Protein AF-0000000070930336 (afdb_homodimer)

Solvent-accessible surface area (backbone atoms only — not comparable to full-atom values): 14715 Å² total; per-residue (Å²): 132,82,75,76,76,71,74,73,71,74,70,70,77,71,77,44,69,66,58,56,48,59,71,46,42,62,58,48,52,62,67,66,49,61,61,62,36,54,52,33,42,53,50,49,52,49,51,52,52,48,53,53,49,50,55,50,47,50,53,51,41,51,49,48,22,70,76,33,64,89,37,37,64,60,38,52,52,53,50,49,53,49,36,54,46,47,46,51,40,48,39,37,72,36,69,82,50,75,78,67,78,49,66,67,57,60,64,56,50,60,60,55,62,60,60,63,64,62,64,69,66,62,69,68,76,115,132,82,75,78,75,70,74,73,73,75,69,70,77,72,78,42,69,64,58,55,49,59,72,47,42,62,59,48,52,61,66,65,48,61,61,61,39,53,52,34,42,52,51,50,52,49,51,52,52,48,54,54,48,51,53,51,48,50,52,53,41,50,50,47,21,70,76,34,64,89,38,36,63,59,39,51,51,54,51,50,52,49,36,54,47,49,45,53,40,48,39,36,72,36,71,83,49,74,77,68,77,50,66,68,56,59,65,57,52,60,60,57,63,61,62,63,66,63,64,68,68,63,65,68,75,112

Sequence (252 aa):
MESPHGTLQRGTLEVRKDDFWEAISSNYDYLMNDELIASCRLVRQELRQRETSLQLFAEEAQGLGALHPSMKEEVGRRVNLLSNKWDAVERAVDPDKDARAAPTQAFQGRQCLRGYNSSSAANNGLMESPHGTLQRGTLEVRKDDFWEAISSNYDYLMNDELIASCRLVRQELRQRETSLQLFAEEAQGLGALHPSMKEEVGRRVNLLSNKWDAVERAVDPDKDARAAPTQAFQGRQCLRGYNSSSAANNGL

pLDDT: mean 74.37, std 27.04, range [22.86, 98.06]

Secondary structure (DSSP, 8-state):
----------------HHHHHHHHHHHHHHHH-THHHHHHHHHHHHHHHHHHHHHHHHHHHHHHHHH-GGGHHHHHHHHHHHHHHHHHHHHHH-TTS-----THHHHHHHHHHHHHTTGGGGGGG-/----------------HHHHHHHHHHHHHHHH-THHHHHHHHHHHHHHHHHHHHHHHHHHHHHHHHH-GGGHHHHHHHHHHHHHHHHHHHHHH-TTS-----THHHHHHHHHHHHHTTSGGGGGG-

Organism: Ixodes scapularis (NCBI:txid6945)

Radius of gyration: 32.97 Å; Cα contacts (8 Å, |Δi|>4): 142; chains: 2; bounding box: 53×127×92 Å

Foldseek 3Di:
DPPPPPPPPPPPPPCPPVNVCVVCVVVVCVVVDCVVVVVVVVVVVVLVVLLVVLVVLLVVLVVVCVVPVVCVVVSVVVNVVVQVVVLVVVCVVPVPPPSPGRVPVVVVVVVVVVPPPPPPPPPPPD/DPPPPPPPPPPPPPCDPVNVCVVCVVVVCVVVDCVVVVVVVVVVVVLVVVLVVLVVLLVVLVVVCVVPVVCVVVSVVVNVVVQVVVLVVVCVVPVPPPSPGRVPVVVVVVVVVVPPPPPPVPPPPD

Structure (mmCIF, N/CA/C/O backbone):
data_AF-0000000070930336-model_v1
#
loop_
_entity.id
_entity.type
_entity.pdbx_description
1 polymer 'Uncharacterized protein'
#
loop_
_atom_site.group_PDB
_atom_site.id
_atom_site.type_symbol
_atom_site.label_atom_id
_atom_site.label_alt_id
_atom_site.label_comp_id
_atom_site.label_asym_id
_atom_site.label_entity_id
_atom_site.label_seq_id
_atom_site.pdbx_PDB_ins_code
_atom_site.Cartn_x
_atom_site.Cartn_y
_atom_site.Cartn_z
_atom_site.occupancy
_atom_site.B_iso_or_equiv
_atom_site.auth_seq_id
_atom_site.auth_comp_id
_atom_site.auth_asym_id
_atom_site.auth_atom_id
_atom_site.pdbx_PDB_model_num
ATOM 1 N N . MET A 1 1 ? -29.109 -57.844 -38.75 1 31.95 1 MET A N 1
ATOM 2 C CA . MET A 1 1 ? -28.312 -56.625 -38.875 1 31.95 1 MET A CA 1
ATOM 3 C C . MET A 1 1 ? -27.625 -56.25 -37.562 1 31.95 1 MET A C 1
ATOM 5 O O . MET A 1 1 ? -28.297 -56.031 -36.562 1 31.95 1 MET A O 1
ATOM 9 N N . GLU A 1 2 ? -26.438 -56.844 -37.312 1 39.53 2 GLU A N 1
ATOM 10 C CA . GLU A 1 2 ? -25.594 -56.781 -36.125 1 39.53 2 GLU A CA 1
ATOM 11 C C . GLU A 1 2 ? -25.234 -55.344 -35.781 1 39.53 2 GLU A C 1
ATOM 13 O O . GLU A 1 2 ? -24.891 -54.562 -36.656 1 39.53 2 GLU A O 1
ATOM 18 N N . SER A 1 3 ? -25.969 -54.688 -34.875 1 43.22 3 SER A N 1
ATOM 19 C CA . SER A 1 3 ? -25.766 -53.312 -34.469 1 43.22 3 SER A CA 1
ATOM 20 C C . SER A 1 3 ? -24.312 -53.094 -34.031 1 43.22 3 SER A C 1
ATOM 22 O O . SER A 1 3 ? -23.766 -53.812 -33.219 1 43.22 3 SER A O 1
ATOM 24 N N . PRO A 1 4 ? -23.391 -52.531 -34.969 1 43.62 4 PRO A N 1
ATOM 25 C CA . PRO A 1 4 ? -22 -52.344 -34.562 1 43.62 4 PRO A CA 1
ATOM 26 C C . PRO A 1 4 ? -21.844 -51.5 -33.312 1 43.62 4 PRO A C 1
ATOM 28 O O . PRO A 1 4 ? -22.578 -50.531 -33.094 1 43.62 4 PRO A O 1
ATOM 31 N N . HIS A 1 5 ? -21.828 -52.125 -32.156 1 42.31 5 HIS A N 1
ATOM 32 C CA . HIS A 1 5 ? -21.422 -51.469 -30.906 1 42.31 5 HIS A CA 1
ATOM 33 C C . HIS A 1 5 ? -20.156 -50.656 -31.109 1 42.31 5 HIS A C 1
ATOM 35 O O . HIS A 1 5 ? -19.078 -51.219 -31.375 1 42.31 5 HIS A O 1
ATOM 41 N N . GLY A 1 6 ? -20.188 -49.594 -31.938 1 39.84 6 GLY A N 1
ATOM 42 C CA . GLY A 1 6 ? -19.047 -48.656 -32 1 39.84 6 GLY A CA 1
ATOM 43 C C . GLY A 1 6 ? -18.422 -48.406 -30.641 1 39.84 6 GLY A C 1
ATOM 44 O O . GLY A 1 6 ? -19.125 -48.125 -29.672 1 39.84 6 GLY A O 1
ATOM 45 N N . THR A 1 7 ? -17.422 -49.156 -30.281 1 42.56 7 THR A N 1
ATOM 46 C CA . THR A 1 7 ? -16.547 -48.844 -29.156 1 42.56 7 THR A CA 1
ATOM 47 C C . THR A 1 7 ? -16.203 -47.375 -29.125 1 42.56 7 THR A C 1
ATOM 49 O O . THR A 1 7 ? -15.648 -46.812 -30.078 1 42.56 7 THR A O 1
ATOM 52 N N . LEU A 1 8 ? -17.125 -46.469 -28.766 1 43.22 8 LEU A N 1
ATOM 53 C CA . LEU A 1 8 ? -16.734 -45.125 -28.406 1 43.22 8 LEU A CA 1
ATOM 54 C C . LEU A 1 8 ? -15.344 -45.094 -27.781 1 43.22 8 LEU A C 1
ATOM 56 O O . LEU A 1 8 ? -15.102 -45.75 -26.766 1 43.22 8 LEU A O 1
ATOM 60 N N . GLN A 1 9 ? -14.266 -45.281 -28.562 1 44.78 9 GLN A N 1
ATOM 61 C CA . GLN A 1 9 ? -12.938 -44.938 -28.062 1 44.78 9 GLN A CA 1
ATOM 62 C C . GLN A 1 9 ? -12.984 -43.75 -27.141 1 44.78 9 GLN A C 1
ATOM 64 O O . GLN A 1 9 ? -13.398 -42.656 -27.547 1 44.78 9 GLN A O 1
ATOM 69 N N . ARG A 1 10 ? -13.461 -43.781 -25.969 1 43.34 10 ARG A N 1
ATOM 70 C CA . ARG A 1 10 ? -13.164 -42.781 -24.953 1 43.34 10 ARG A CA 1
ATOM 71 C C . ARG A 1 10 ? -11.781 -42.156 -25.156 1 43.34 10 ARG A C 1
ATOM 73 O O . ARG A 1 10 ? -10.766 -42.812 -24.922 1 43.34 10 ARG A O 1
ATOM 80 N N . GLY A 1 11 ? -11.375 -41.688 -26.328 1 43.09 11 GLY A N 1
ATOM 81 C CA . GLY A 1 11 ? -10.156 -40.906 -26.406 1 43.09 11 GLY A CA 1
ATOM 82 C C . GLY A 1 11 ? -9.852 -40.156 -25.125 1 43.09 11 GLY A C 1
ATOM 83 O O . GLY A 1 11 ? -10.648 -39.312 -24.688 1 43.09 11 GLY A O 1
ATOM 84 N N . THR A 1 12 ? -9.32 -40.688 -24.094 1 48.12 12 THR A N 1
ATOM 85 C CA . THR A 1 12 ? -8.719 -39.969 -22.969 1 48.12 12 THR A CA 1
ATOM 86 C C . THR A 1 12 ? -8.102 -38.656 -23.422 1 48.12 12 THR A C 1
ATOM 88 O O . THR A 1 12 ? -7.207 -38.656 -24.266 1 48.12 12 THR A O 1
ATOM 91 N N . LEU A 1 13 ? -8.789 -37.656 -23.828 1 51.12 13 LEU A N 1
ATOM 92 C CA . LEU A 1 13 ? -8.18 -36.344 -24.062 1 51.12 13 LEU A CA 1
ATOM 93 C C . LEU A 1 13 ? -6.879 -36.188 -23.266 1 51.12 13 LEU A C 1
ATOM 95 O O . LEU A 1 13 ? -6.902 -36.094 -22.047 1 51.12 13 LEU A O 1
ATOM 99 N N . GLU A 1 14 ? -5.859 -36.938 -23.547 1 58.19 14 GLU A N 1
ATOM 100 C CA . GLU A 1 14 ? -4.52 -36.875 -22.969 1 58.19 14 GLU A CA 1
ATOM 101 C C . GLU A 1 14 ? -4.109 -35.438 -22.719 1 58.19 14 GLU A C 1
ATOM 103 O O . GLU A 1 14 ? -4.051 -34.625 -23.656 1 58.19 14 GLU A O 1
ATOM 108 N N . VAL A 1 15 ? -4.602 -34.812 -21.734 1 64.69 15 VAL A N 1
ATOM 109 C CA . VAL A 1 15 ? -4.066 -33.5 -21.312 1 64.69 15 VAL A CA 1
ATOM 110 C C . VAL A 1 15 ? -2.541 -33.531 -21.391 1 64.69 15 VAL A C 1
ATOM 112 O O . VAL A 1 15 ? -1.895 -34.312 -20.688 1 64.69 15 VAL A O 1
ATOM 115 N N . ARG A 1 16 ? -2.045 -33.094 -22.578 1 80.44 16 ARG A N 1
ATOM 116 C CA . ARG A 1 16 ? -0.597 -33 -22.734 1 80.44 16 ARG A CA 1
ATOM 117 C C . ARG A 1 16 ? -0.005 -32.031 -21.734 1 80.44 16 ARG A C 1
ATOM 119 O O . ARG A 1 16 ? -0.652 -31.031 -21.359 1 80.44 16 ARG A O 1
ATOM 126 N N . LYS A 1 17 ? 1.03 -32.375 -21.25 1 81.19 17 LYS A N 1
ATOM 127 C CA . LYS A 1 17 ? 1.744 -31.531 -20.297 1 81.19 17 LYS A CA 1
ATOM 128 C C . LYS A 1 17 ? 1.857 -30.094 -20.812 1 81.19 17 LYS A C 1
ATOM 130 O O . LYS A 1 17 ? 1.674 -29.141 -20.047 1 81.19 17 LYS A O 1
ATOM 135 N N . ASP A 1 18 ? 2.08 -29.984 -22.156 1 87 18 ASP A N 1
ATOM 136 C CA . ASP A 1 18 ? 2.25 -28.656 -22.734 1 87 18 ASP A CA 1
ATOM 137 C C . ASP A 1 18 ? 0.95 -27.859 -22.656 1 87 18 ASP A C 1
ATOM 139 O O . ASP A 1 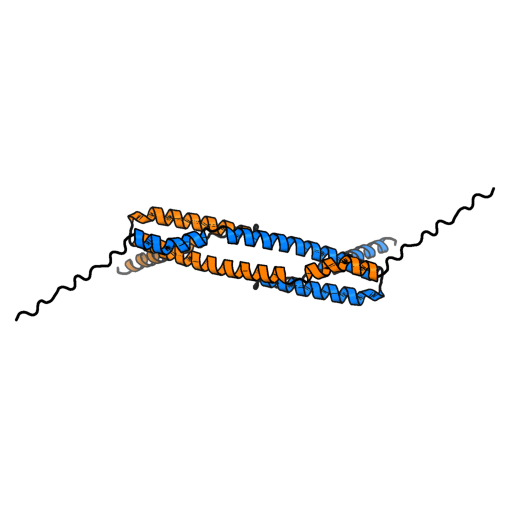18 ? 0.968 -26.656 -22.438 1 87 18 ASP A O 1
ATOM 143 N N . ASP A 1 19 ? -0.121 -28.625 -22.891 1 86.12 19 ASP A N 1
ATOM 144 C CA . ASP A 1 19 ? -1.419 -27.953 -22.828 1 86.12 19 ASP A CA 1
ATOM 145 C C . ASP A 1 19 ? -1.712 -27.453 -21.422 1 86.12 19 ASP A C 1
ATOM 147 O O . ASP A 1 19 ? -2.207 -26.328 -21.25 1 86.12 19 ASP A O 1
ATOM 151 N N . PHE A 1 20 ? -1.397 -28.25 -20.484 1 85.69 20 PHE A N 1
ATOM 152 C CA . PHE A 1 20 ? -1.625 -27.875 -19.109 1 85.69 20 PHE A CA 1
ATOM 153 C C . PHE A 1 20 ? -0.789 -26.656 -18.734 1 85.69 20 PHE A C 1
ATOM 155 O O . PHE A 1 20 ? -1.312 -25.672 -18.203 1 85.69 20 PHE A O 1
ATOM 162 N N . TRP A 1 21 ? 0.46 -26.656 -19.203 1 89.75 21 TRP A N 1
ATOM 163 C CA . TRP A 1 21 ? 1.354 -25.562 -18.859 1 89.75 21 TRP A CA 1
ATOM 164 C C . TRP A 1 21 ? 0.932 -24.281 -19.562 1 89.75 21 TRP A C 1
ATOM 166 O O . TRP A 1 21 ? 0.974 -23.188 -18.984 1 89.75 21 TRP A O 1
ATOM 176 N N . GLU A 1 22 ? 0.6 -24.453 -20.734 1 91.88 22 GLU A N 1
ATOM 177 C CA . GLU A 1 22 ? 0.116 -23.297 -21.5 1 91.88 22 GLU A CA 1
ATOM 178 C C . GLU A 1 22 ? -1.098 -22.656 -20.812 1 91.88 22 GLU A C 1
ATOM 180 O O . GLU A 1 22 ? -1.227 -21.438 -20.781 1 91.88 22 GLU A O 1
ATOM 185 N N . ALA A 1 23 ? -1.952 -23.438 -20.156 1 90.31 23 ALA A N 1
ATOM 186 C CA . ALA A 1 23 ? -3.191 -22.969 -19.547 1 90.31 23 ALA A CA 1
ATOM 187 C C . ALA A 1 23 ? -2.906 -22.125 -18.312 1 90.31 23 ALA A C 1
ATOM 189 O O . ALA A 1 23 ? -3.695 -21.25 -17.953 1 90.31 23 ALA A O 1
ATOM 190 N N . ILE A 1 24 ? -1.715 -22.297 -17.766 1 92.19 24 ILE A N 1
ATOM 191 C CA . ILE A 1 24 ? -1.491 -21.562 -16.516 1 92.19 24 ILE A CA 1
ATOM 192 C C . ILE A 1 24 ? -0.386 -20.531 -16.719 1 92.19 24 ILE A C 1
ATOM 194 O O . ILE A 1 24 ? -0.023 -19.812 -15.789 1 92.19 24 ILE A O 1
ATOM 198 N N . SER A 1 25 ? 0.041 -20.359 -17.969 1 93.31 25 SER A N 1
ATOM 199 C CA . SER A 1 25 ? 1.163 -19.469 -18.25 1 93.31 25 SER A CA 1
ATOM 200 C C . SER A 1 25 ? 0.771 -18.016 -18.062 1 93.31 25 SER A C 1
ATOM 202 O O . SER A 1 25 ? 1.573 -17.203 -17.594 1 93.31 25 SER A O 1
ATOM 204 N N . SER A 1 26 ? -0.39 -17.672 -18.406 1 94.81 26 SER A N 1
ATOM 205 C CA . SER A 1 26 ? -0.831 -16.281 -18.234 1 94.81 26 SER A CA 1
ATOM 206 C C . SER A 1 26 ? -0.883 -15.906 -16.766 1 94.81 26 SER A C 1
ATOM 208 O O . SER A 1 26 ? -0.504 -14.797 -16.391 1 94.81 26 SER A O 1
ATOM 210 N N . ASN A 1 27 ? -1.35 -16.875 -16 1 95.19 27 ASN A N 1
ATOM 211 C CA . ASN A 1 27 ? -1.364 -16.625 -14.562 1 95.19 27 ASN A CA 1
ATOM 212 C C . ASN A 1 27 ? 0.048 -16.469 -14.008 1 95.19 27 ASN A C 1
ATOM 214 O O . ASN A 1 27 ? 0.299 -15.594 -13.18 1 95.19 27 ASN A O 1
ATOM 218 N N . TYR A 1 28 ? 0.835 -17.266 -14.547 1 96.81 28 TYR A N 1
ATOM 219 C CA . TYR A 1 28 ? 2.23 -17.156 -14.141 1 96.81 28 TYR A CA 1
ATOM 220 C C . TYR A 1 28 ? 2.797 -15.781 -14.477 1 96.81 28 TYR A C 1
ATOM 222 O O . TYR A 1 28 ? 3.408 -15.125 -13.633 1 96.81 28 TYR A O 1
ATOM 230 N N . ASP A 1 29 ? 2.635 -15.352 -15.633 1 97.31 29 ASP A N 1
ATOM 231 C CA . ASP A 1 29 ? 3.137 -14.055 -16.078 1 97.31 29 ASP A CA 1
ATOM 232 C C . ASP A 1 29 ? 2.531 -12.922 -15.258 1 97.31 29 ASP A C 1
ATOM 234 O O . ASP A 1 29 ? 3.225 -11.961 -14.906 1 97.31 29 ASP A O 1
ATOM 238 N N . TYR A 1 30 ? 1.241 -13.047 -15.031 1 98.06 30 TYR A N 1
ATOM 239 C CA . TYR A 1 30 ? 0.539 -12.078 -14.188 1 98.06 30 TYR A CA 1
ATOM 240 C C . TYR A 1 30 ? 1.196 -11.977 -12.82 1 98.06 30 TYR A C 1
ATOM 242 O O . TYR A 1 30 ? 1.453 -10.875 -12.328 1 98.06 30 TYR A O 1
ATOM 250 N N . LEU A 1 31 ? 1.594 -13.07 -12.227 1 97.94 31 LEU A N 1
ATOM 251 C CA . LEU A 1 31 ? 2.148 -13.125 -10.875 1 97.94 31 LEU A CA 1
ATOM 252 C C . LEU A 1 31 ? 3.598 -12.648 -10.867 1 97.94 31 LEU A C 1
ATOM 254 O O . LEU A 1 31 ? 4.07 -12.102 -9.867 1 97.94 31 LEU A O 1
ATOM 258 N N . MET A 1 32 ? 4.223 -12.75 -11.984 1 97.5 32 MET A N 1
ATOM 259 C CA . MET A 1 32 ? 5.641 -12.414 -12.07 1 97.5 32 MET A CA 1
ATOM 260 C C . MET A 1 32 ? 5.828 -10.945 -12.438 1 97.5 32 MET A C 1
ATOM 262 O O . MET A 1 32 ? 6.945 -10.422 -12.375 1 97.5 32 MET A O 1
ATOM 266 N N . ASN A 1 33 ? 4.754 -10.266 -12.766 1 97.88 33 ASN A N 1
ATOM 267 C CA . ASN A 1 33 ? 4.809 -8.883 -13.219 1 97.88 33 ASN A CA 1
ATOM 268 C C . ASN A 1 33 ? 5.23 -7.941 -12.094 1 97.88 33 ASN A C 1
ATOM 270 O O . ASN A 1 33 ? 4.742 -8.055 -10.969 1 97.88 33 ASN A O 1
ATOM 274 N N . ASP A 1 34 ? 6.027 -6.922 -12.422 1 97.94 34 ASP A N 1
ATOM 275 C CA . ASP A 1 34 ? 6.648 -6.047 -11.438 1 97.94 34 ASP A CA 1
ATOM 276 C C . ASP A 1 34 ? 5.754 -4.848 -11.125 1 97.94 34 ASP A C 1
ATOM 278 O O . ASP A 1 34 ? 6.039 -4.078 -10.203 1 97.94 34 ASP A O 1
ATOM 282 N N . GLU A 1 35 ? 4.652 -4.773 -11.758 1 97.56 35 GLU A N 1
ATOM 283 C CA . GLU A 1 35 ? 3.852 -3.555 -11.656 1 97.56 35 GLU A CA 1
ATOM 284 C C . GLU A 1 35 ? 3.334 -3.354 -10.234 1 97.56 35 GLU A C 1
ATOM 286 O O . GLU A 1 35 ? 3.318 -2.229 -9.727 1 97.56 35 GLU A O 1
ATOM 291 N N . LEU A 1 36 ? 2.945 -4.426 -9.602 1 97.31 36 LEU A N 1
ATOM 292 C CA . LEU A 1 36 ? 2.449 -4.297 -8.234 1 97.31 36 LEU A CA 1
ATOM 293 C C . LEU A 1 36 ? 3.553 -3.812 -7.305 1 97.31 36 LEU A C 1
ATOM 295 O O . LEU A 1 36 ? 3.311 -2.979 -6.43 1 97.31 36 LEU A O 1
ATOM 299 N N . ILE A 1 37 ? 4.766 -4.305 -7.461 1 97.56 37 ILE A N 1
ATOM 300 C CA . ILE A 1 37 ? 5.902 -3.885 -6.648 1 97.56 37 ILE A CA 1
ATOM 301 C C . ILE A 1 37 ? 6.133 -2.385 -6.812 1 97.56 37 ILE A C 1
ATOM 303 O O . ILE A 1 37 ? 6.293 -1.661 -5.828 1 97.56 37 ILE A O 1
ATOM 307 N N . ALA A 1 38 ? 6.094 -1.93 -8.047 1 97.81 38 ALA A N 1
ATOM 308 C CA . ALA A 1 38 ? 6.297 -0.512 -8.336 1 97.81 38 ALA A CA 1
ATOM 309 C C . ALA A 1 38 ? 5.211 0.34 -7.684 1 97.81 38 ALA A C 1
ATOM 311 O O . ALA A 1 38 ? 5.504 1.369 -7.07 1 97.81 38 ALA A O 1
ATOM 312 N N . SER A 1 39 ? 3.949 -0.12 -7.816 1 97.19 39 SER A N 1
ATOM 313 C CA . SER A 1 39 ? 2.828 0.613 -7.238 1 97.19 39 SER A CA 1
ATOM 314 C C . SER A 1 39 ? 2.928 0.668 -5.719 1 97.19 39 SER A C 1
ATOM 316 O O . SER A 1 39 ? 2.666 1.709 -5.113 1 97.19 39 SER A O 1
ATOM 318 N N . CYS A 1 40 ? 3.344 -0.406 -5.145 1 95.31 40 CYS A N 1
ATOM 319 C CA . CYS A 1 40 ? 3.514 -0.449 -3.695 1 95.31 40 CYS A CA 1
ATOM 320 C C . CYS A 1 40 ? 4.602 0.517 -3.244 1 95.31 40 CYS A C 1
ATOM 322 O O . CYS A 1 40 ? 4.441 1.222 -2.246 1 95.31 40 CYS A O 1
ATOM 324 N N . ARG A 1 41 ? 5.672 0.59 -3.969 1 96.38 41 ARG A N 1
ATOM 325 C CA . ARG A 1 41 ? 6.77 1.479 -3.607 1 96.38 41 ARG A CA 1
ATOM 326 C C . ARG A 1 41 ? 6.348 2.941 -3.707 1 96.38 41 ARG A C 1
ATOM 328 O O . ARG A 1 41 ? 6.699 3.756 -2.854 1 96.38 41 ARG A O 1
ATOM 335 N N . LEU A 1 42 ? 5.59 3.207 -4.73 1 97.25 42 LEU A N 1
ATOM 336 C CA . LEU A 1 42 ? 5.117 4.57 -4.938 1 97.25 42 LEU A CA 1
ATOM 337 C C . LEU A 1 42 ? 4.184 5 -3.812 1 97.25 42 LEU A C 1
ATOM 339 O O . LEU A 1 42 ? 4.32 6.098 -3.266 1 97.25 42 LEU A O 1
ATOM 343 N N . VAL A 1 43 ? 3.271 4.16 -3.414 1 97.12 43 VAL A N 1
ATOM 344 C CA . VAL A 1 43 ? 2.312 4.484 -2.363 1 97.12 43 VAL A CA 1
ATOM 345 C C . VAL A 1 43 ? 3.035 4.605 -1.023 1 97.12 43 VAL A C 1
ATOM 347 O O . VAL A 1 43 ? 2.746 5.508 -0.235 1 97.12 43 VAL A O 1
ATOM 350 N N . ARG A 1 44 ? 3.973 3.771 -0.793 1 93.5 44 ARG A N 1
ATOM 351 C CA . ARG A 1 44 ? 4.723 3.828 0.456 1 93.5 44 ARG A CA 1
ATOM 352 C C . ARG A 1 44 ? 5.5 5.137 0.57 1 93.5 44 ARG A C 1
ATOM 354 O O . ARG A 1 44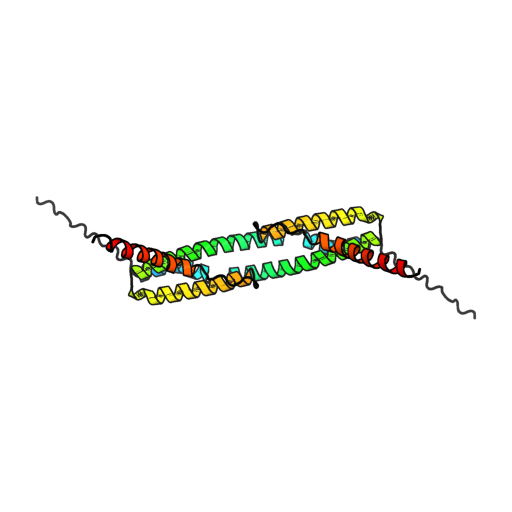 ? 5.547 5.746 1.641 1 93.5 44 ARG A O 1
ATOM 361 N N . GLN A 1 45 ? 6.105 5.52 -0.511 1 96.12 45 GLN A N 1
ATOM 362 C CA . GLN A 1 45 ? 6.828 6.785 -0.522 1 96.12 45 GLN A CA 1
ATOM 363 C C . GLN A 1 45 ? 5.895 7.957 -0.229 1 96.12 45 GLN A C 1
ATOM 365 O O . GLN A 1 45 ? 6.227 8.836 0.568 1 96.12 45 GLN A O 1
ATOM 370 N N . GLU A 1 46 ? 4.754 7.895 -0.879 1 97.31 46 GLU A N 1
ATOM 371 C CA . GLU A 1 46 ? 3.779 8.961 -0.655 1 97.31 46 GLU A CA 1
ATOM 372 C C . GLU A 1 46 ? 3.279 8.953 0.786 1 97.31 46 GLU A C 1
ATOM 374 O O . GLU A 1 46 ? 3.078 10.016 1.383 1 97.31 46 GLU A O 1
ATOM 379 N N . LEU A 1 47 ? 3.074 7.816 1.349 1 96.06 47 LEU A N 1
ATOM 380 C CA . LEU A 1 47 ? 2.66 7.691 2.742 1 96.06 47 LEU A CA 1
ATOM 381 C C . LEU A 1 47 ? 3.67 8.359 3.67 1 96.06 47 LEU A C 1
ATOM 383 O O . LEU A 1 47 ? 3.289 9.109 4.566 1 96.06 47 LEU A O 1
ATOM 387 N N . ARG A 1 48 ? 4.895 8.117 3.438 1 94.62 48 ARG A N 1
ATOM 388 C CA . ARG A 1 48 ? 5.961 8.68 4.262 1 94.62 48 ARG A CA 1
ATOM 389 C C . ARG A 1 48 ? 6.004 10.195 4.137 1 94.62 48 ARG A C 1
ATOM 391 O O . ARG A 1 48 ? 6.145 10.906 5.137 1 94.62 48 ARG A O 1
ATOM 398 N N . GLN A 1 49 ? 5.852 10.664 2.924 1 97.56 49 GLN A N 1
ATOM 399 C CA . GLN A 1 49 ? 5.859 12.109 2.689 1 97.56 49 GLN A CA 1
ATOM 400 C C . GLN A 1 49 ? 4.676 12.781 3.381 1 97.56 49 GLN A C 1
ATOM 402 O O . GLN A 1 49 ? 4.836 13.836 4 1 97.56 49 GLN A O 1
ATOM 407 N N . ARG A 1 50 ? 3.531 12.133 3.311 1 96.69 50 ARG A N 1
ATOM 408 C CA . ARG A 1 50 ? 2.342 12.695 3.947 1 96.69 50 ARG A CA 1
ATOM 409 C C . ARG A 1 50 ? 2.486 12.703 5.465 1 96.69 50 ARG A C 1
ATOM 411 O O . ARG A 1 50 ? 2.078 13.656 6.129 1 96.69 50 ARG A O 1
ATOM 418 N N . GLU A 1 51 ? 3.016 11.68 5.965 1 94.62 51 GLU A N 1
ATOM 419 C CA . GLU A 1 51 ? 3.23 11.609 7.41 1 94.62 51 GLU A CA 1
ATOM 420 C C . GLU A 1 51 ? 4.125 12.75 7.891 1 94.62 51 GLU A C 1
ATOM 422 O O . GLU A 1 51 ? 3.807 13.43 8.867 1 94.62 51 GLU A O 1
ATOM 427 N N . THR A 1 52 ? 5.191 12.969 7.188 1 95.25 52 THR A N 1
ATOM 428 C CA . THR A 1 52 ?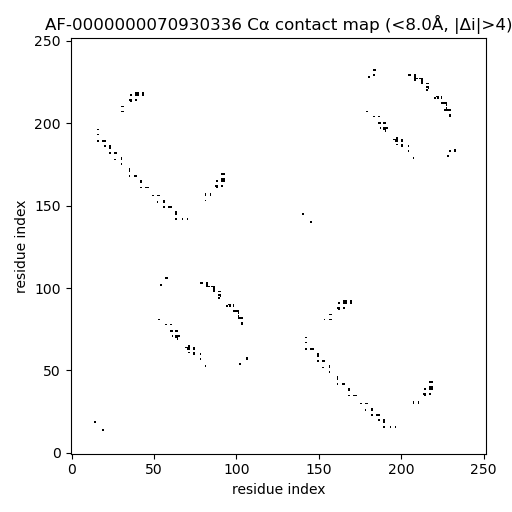 6.117 14.047 7.523 1 95.25 52 THR A CA 1
ATOM 429 C C . THR A 1 52 ? 5.441 15.406 7.383 1 95.25 52 THR A C 1
ATOM 431 O O . THR A 1 52 ? 5.582 16.266 8.258 1 95.25 52 THR A O 1
ATOM 434 N N . SER A 1 53 ? 4.691 15.547 6.32 1 96.81 53 SER A N 1
ATOM 435 C CA . SER A 1 53 ? 4.004 16.812 6.062 1 96.81 53 SER A CA 1
ATOM 436 C C . SER A 1 53 ? 2.938 17.078 7.121 1 96.81 53 SER A C 1
ATOM 438 O O . SER A 1 53 ? 2.709 18.234 7.492 1 96.81 53 SER A O 1
ATOM 440 N N . LEU A 1 54 ? 2.312 16.062 7.57 1 96.69 54 LEU A N 1
ATOM 441 C CA . LEU A 1 54 ? 1.29 16.188 8.602 1 96.69 54 LEU A CA 1
ATOM 442 C C . LEU A 1 54 ? 1.886 16.734 9.891 1 96.69 54 LEU A C 1
ATOM 444 O O . LEU A 1 54 ? 1.318 17.641 10.508 1 96.69 54 LEU A O 1
ATOM 448 N N . GLN A 1 55 ? 3.023 16.281 10.266 1 95 55 GLN A N 1
ATOM 449 C CA . GLN A 1 55 ? 3.707 16.734 11.469 1 95 55 GLN A CA 1
ATOM 450 C C . GLN A 1 55 ? 4.113 18.203 11.344 1 95 55 GLN A C 1
ATOM 452 O O . GLN A 1 55 ? 3.898 19 12.266 1 95 55 GLN A O 1
ATOM 457 N N . LEU A 1 56 ? 4.633 18.531 10.234 1 94.62 56 LEU A N 1
ATOM 458 C CA . LEU A 1 56 ? 5.066 19.906 9.992 1 94.62 56 LEU A CA 1
ATOM 459 C C . LEU A 1 56 ? 3.879 20.859 9.984 1 94.62 56 LEU A C 1
ATOM 461 O O . LEU A 1 56 ? 3.949 21.953 10.562 1 94.62 56 LEU A O 1
ATOM 465 N N . PHE A 1 57 ? 2.822 20.453 9.344 1 96.31 57 PHE A N 1
ATOM 466 C CA . PHE A 1 57 ? 1.624 21.281 9.32 1 96.31 57 PHE A CA 1
ATOM 467 C C . PHE A 1 57 ? 1.12 21.562 10.734 1 96.31 57 PHE A C 1
ATOM 469 O O . PHE A 1 57 ? 0.805 22.703 11.078 1 96.31 57 PHE A O 1
ATOM 476 N N . ALA A 1 58 ? 1.053 20.469 11.469 1 94.06 58 ALA A N 1
ATOM 477 C CA . ALA A 1 58 ? 0.543 20.609 12.828 1 94.06 58 ALA A CA 1
ATOM 478 C C . ALA A 1 58 ? 1.398 21.578 13.641 1 94.06 58 ALA A C 1
ATOM 480 O O . ALA A 1 58 ? 0.871 22.422 14.375 1 94.06 58 ALA A O 1
ATOM 481 N N . GLU A 1 59 ? 2.654 21.5 13.508 1 93.19 59 GLU A N 1
ATOM 482 C CA . GLU A 1 59 ? 3.576 22.375 14.211 1 93.19 59 GLU A CA 1
ATOM 483 C C . GLU A 1 59 ? 3.379 23.828 13.781 1 93.19 59 GLU A C 1
ATOM 485 O O . GLU A 1 59 ? 3.285 24.719 14.633 1 93.19 59 GLU A O 1
ATOM 490 N N . GLU A 1 60 ? 3.283 24.078 12.531 1 94.38 60 GLU A N 1
ATOM 491 C CA . GLU A 1 60 ? 3.104 25.422 12.008 1 94.38 60 GLU A CA 1
ATOM 492 C C . GLU A 1 60 ? 1.753 26 12.414 1 94.38 60 GLU A C 1
ATOM 494 O O . GLU A 1 60 ? 1.663 27.172 12.805 1 94.38 60 GLU A O 1
ATOM 499 N N . ALA A 1 61 ? 0.783 25.125 12.336 1 95.19 61 ALA A N 1
ATOM 500 C CA . ALA A 1 61 ? -0.55 25.578 12.719 1 95.19 61 ALA A CA 1
ATOM 501 C C . ALA A 1 61 ? -0.597 25.953 14.203 1 95.19 61 ALA A C 1
ATOM 503 O O . ALA A 1 61 ? -1.185 26.969 14.578 1 95.19 61 ALA A O 1
ATOM 504 N N . GLN A 1 62 ? 0.045 25.078 15.016 1 93.19 62 GLN A N 1
ATOM 505 C CA . GLN A 1 62 ? 0.102 25.375 16.438 1 93.19 62 GLN A CA 1
ATOM 506 C C . GLN A 1 62 ? 0.852 26.672 16.703 1 93.19 62 GLN A C 1
ATOM 508 O O . GLN A 1 62 ? 0.481 27.438 17.609 1 93.19 62 GLN A O 1
ATOM 513 N N . GLY A 1 63 ? 1.884 26.938 15.977 1 92.12 63 GLY A N 1
ATOM 514 C CA . GLY A 1 63 ? 2.588 28.203 16.062 1 92.12 63 GLY A CA 1
ATOM 515 C C . GLY A 1 63 ? 1.696 29.406 15.773 1 92.12 63 GLY A C 1
ATOM 516 O O . GLY A 1 63 ? 1.752 30.406 16.484 1 92.12 63 GLY A O 1
ATOM 517 N N . LEU A 1 64 ? 0.878 29.312 14.773 1 91.06 64 LEU A N 1
ATOM 518 C CA . LEU A 1 64 ? -0.088 30.344 14.445 1 91.06 64 LEU A CA 1
ATOM 519 C C . LEU A 1 64 ? -1.045 30.594 15.602 1 91.06 64 LEU A C 1
ATOM 521 O O . LEU A 1 64 ? -1.327 31.75 15.953 1 91.06 64 LEU A O 1
ATOM 525 N N . GLY A 1 65 ? -1.524 29.516 16.234 1 91.25 65 GLY A N 1
ATOM 526 C CA . GLY A 1 65 ? -2.416 29.625 17.375 1 91.25 65 GLY A CA 1
ATOM 527 C C . GLY A 1 65 ? -1.769 30.297 18.578 1 91.25 65 GLY A C 1
ATOM 528 O O . GLY A 1 65 ? -2.439 31 19.344 1 91.25 65 GLY A O 1
ATOM 529 N N . ALA A 1 66 ? -0.512 30.047 18.719 1 92.25 66 ALA A N 1
ATOM 530 C CA . ALA A 1 66 ? 0.231 30.641 19.828 1 92.25 66 ALA A CA 1
ATOM 531 C C . ALA A 1 66 ? 0.424 32.125 19.609 1 92.25 66 ALA A C 1
ATOM 533 O O . ALA A 1 66 ? 0.289 32.938 20.531 1 92.25 66 ALA A O 1
ATOM 534 N N . LEU A 1 67 ? 0.636 32.469 18.375 1 90.12 67 LEU A N 1
ATOM 535 C CA . LEU A 1 67 ? 0.883 33.875 18.031 1 90.12 67 LEU A CA 1
ATOM 536 C C . LEU A 1 67 ? -0.424 34.656 17.953 1 90.12 67 LEU A C 1
ATOM 538 O O . LEU A 1 67 ? -0.452 35.844 18.25 1 90.12 67 LEU A O 1
ATOM 542 N N . HIS A 1 68 ? -1.411 33.906 17.531 1 91.81 68 HIS A N 1
ATOM 543 C CA . HIS A 1 68 ? -2.727 34.5 17.391 1 91.81 68 HIS A CA 1
ATOM 544 C C . HIS A 1 68 ? -3.797 33.688 18.109 1 91.81 68 HIS A C 1
ATOM 546 O O . HIS A 1 68 ? -4.461 32.844 17.5 1 91.81 68 HIS A O 1
ATOM 552 N N . PRO A 1 69 ? -4.031 34.094 19.344 1 93.62 69 PRO A N 1
ATOM 553 C CA . PRO A 1 69 ? -4.922 33.281 20.188 1 93.62 69 PRO A CA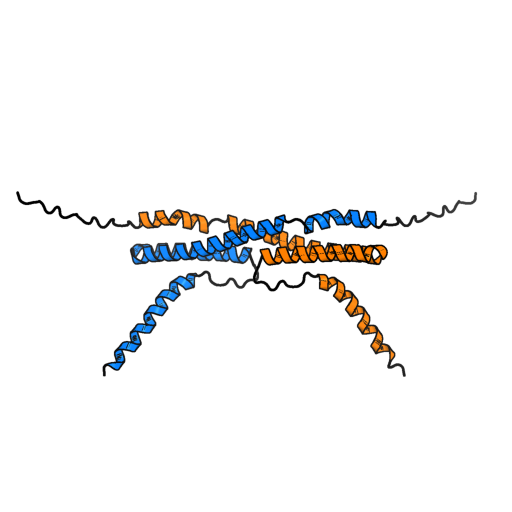 1
ATOM 554 C C . PRO A 1 69 ? -6.344 33.188 19.625 1 93.62 69 PRO A C 1
ATOM 556 O O . PRO A 1 69 ? -7.062 32.219 19.906 1 93.62 69 PRO A O 1
ATOM 559 N N . SER A 1 70 ? -6.738 34.188 18.828 1 91 70 SER A N 1
ATOM 560 C CA . SER A 1 70 ? -8.07 34.188 18.234 1 91 70 SER A CA 1
ATOM 561 C C . SER A 1 70 ? -8.211 33.031 17.234 1 91 70 SER A C 1
ATOM 563 O O . SER A 1 70 ? -9.328 32.688 16.844 1 91 70 SER A O 1
ATOM 565 N N . MET A 1 71 ? -7.07 32.469 16.859 1 92.31 71 MET A N 1
ATOM 566 C CA . MET A 1 71 ? -7.082 31.438 15.828 1 92.31 71 MET A CA 1
ATOM 567 C C . MET A 1 71 ? -7.031 30.047 16.453 1 92.31 71 MET A C 1
ATOM 569 O O . MET A 1 71 ? -7.074 29.047 15.734 1 92.31 71 MET A O 1
ATOM 573 N N . LYS A 1 72 ? -6.984 29.969 17.703 1 94.12 72 LYS A N 1
ATOM 574 C CA . LYS A 1 72 ? -6.801 28.688 18.375 1 94.12 72 LYS A CA 1
ATOM 575 C C . LYS A 1 72 ? -7.918 27.719 18.016 1 94.12 72 LYS A C 1
ATOM 577 O O . LYS A 1 72 ? -7.668 26.516 17.797 1 94.12 72 LYS A O 1
ATOM 582 N N . GLU A 1 73 ? -9.102 28.25 17.984 1 94.88 73 GLU A N 1
ATOM 583 C CA . GLU A 1 73 ? -10.227 27.375 17.641 1 94.88 73 GLU A CA 1
ATOM 584 C C . GLU A 1 73 ? -10.125 26.875 16.203 1 94.88 73 GLU A C 1
ATOM 586 O O . GLU A 1 73 ? -10.305 25.672 15.953 1 94.88 73 GLU A O 1
ATOM 591 N N . GLU A 1 74 ? -9.844 27.766 15.297 1 94.19 74 GLU A N 1
ATOM 592 C CA . GLU A 1 74 ? -9.711 27.391 13.891 1 94.19 74 GLU A CA 1
ATOM 593 C C . GLU A 1 74 ? -8.562 26.406 13.695 1 94.19 74 GLU A C 1
ATOM 595 O O . GLU A 1 74 ? -8.703 25.422 12.969 1 94.19 74 GLU A O 1
ATOM 600 N N . VAL A 1 75 ? -7.453 26.594 14.328 1 95.25 75 VAL A N 1
ATOM 601 C CA . VAL A 1 75 ? -6.301 25.703 14.266 1 95.25 75 VAL A CA 1
ATOM 602 C C . VAL A 1 75 ? -6.691 24.328 14.773 1 95.25 75 VAL A C 1
ATOM 604 O O . VAL A 1 75 ? -6.395 23.312 14.133 1 95.25 75 VAL A O 1
ATOM 607 N N . GLY A 1 76 ? -7.336 24.281 15.898 1 96.06 76 GLY A N 1
ATOM 608 C CA . GLY A 1 76 ? -7.797 23.016 16.453 1 96.06 76 GLY A CA 1
ATOM 609 C C . GLY A 1 76 ? -8.711 22.25 15.508 1 96.06 76 GLY A C 1
ATOM 610 O O . GLY A 1 76 ? -8.57 21.031 15.359 1 96.06 76 GLY A O 1
ATOM 611 N N . ARG A 1 77 ? -9.609 22.984 14.906 1 97 77 ARG A N 1
ATOM 612 C CA . ARG A 1 77 ? -10.547 22.359 13.977 1 97 77 ARG A CA 1
ATOM 613 C C . ARG A 1 77 ? -9.812 21.75 12.781 1 97 77 ARG A C 1
ATOM 615 O O . ARG A 1 77 ? -10.07 20.609 12.398 1 97 77 ARG A O 1
ATOM 622 N N . ARG A 1 78 ? -8.922 22.484 12.18 1 95.31 78 ARG A N 1
ATOM 623 C CA . ARG A 1 78 ? -8.195 22.031 11 1 95.31 78 ARG A CA 1
ATOM 624 C C . ARG A 1 78 ? -7.297 20.844 11.336 1 95.31 78 ARG A C 1
ATOM 626 O O . ARG A 1 78 ? -7.227 19.875 10.57 1 95.31 78 ARG A O 1
ATOM 633 N N . VAL A 1 79 ? -6.645 20.875 12.414 1 96.06 79 VAL A N 1
ATOM 634 C CA . VAL A 1 79 ? -5.762 19.781 12.812 1 96.06 79 VAL A CA 1
ATOM 635 C C . VAL A 1 79 ? -6.586 18.531 13.086 1 96.06 79 VAL A C 1
ATOM 637 O O . VAL A 1 79 ? -6.176 17.422 12.719 1 96.06 79 VAL A O 1
ATOM 640 N N . ASN A 1 80 ? -7.723 18.734 13.672 1 96.62 80 ASN A N 1
ATOM 641 C CA . ASN A 1 80 ? -8.602 17.594 13.898 1 96.62 80 ASN A CA 1
ATOM 642 C C . ASN A 1 80 ? -9.07 16.969 12.586 1 96.62 80 ASN A C 1
ATOM 644 O O . ASN A 1 80 ? -9.117 15.75 12.453 1 96.62 80 ASN A O 1
ATOM 648 N N . LEU A 1 81 ? -9.445 17.781 11.688 1 97.12 81 LEU A N 1
ATOM 649 C CA . LEU A 1 81 ? -9.852 17.281 10.375 1 97.12 81 LEU A CA 1
ATOM 650 C C . LEU A 1 81 ? -8.719 16.516 9.711 1 97.12 81 LEU A C 1
ATOM 652 O O . LEU A 1 81 ? -8.945 15.477 9.094 1 97.12 81 LEU A O 1
ATOM 656 N N . LEU A 1 82 ? -7.512 16.953 9.828 1 97.06 82 LEU A N 1
ATOM 657 C CA . LEU A 1 82 ? -6.355 16.266 9.25 1 97.06 82 LEU A CA 1
ATOM 658 C C . LEU A 1 82 ? -6.105 14.938 9.953 1 97.06 82 LEU A C 1
ATOM 660 O O . LEU A 1 82 ? -5.734 13.953 9.305 1 97.06 82 LEU A O 1
ATOM 664 N N . SER A 1 83 ? -6.293 14.969 11.172 1 95.12 83 SER A N 1
ATOM 665 C CA . SER A 1 83 ? -6.137 13.727 11.922 1 95.12 83 SER A CA 1
ATOM 666 C C . SER A 1 83 ? -7.141 12.672 11.461 1 95.12 83 SER A C 1
ATOM 668 O O . SER A 1 83 ? -6.793 11.5 11.305 1 95.12 83 SER A O 1
ATOM 670 N N . ASN A 1 84 ? -8.328 13.117 11.258 1 95.81 84 ASN A N 1
ATOM 671 C CA . ASN A 1 84 ? -9.352 12.211 10.742 1 95.81 84 ASN A CA 1
ATOM 672 C C . ASN A 1 84 ? -9 11.719 9.344 1 95.81 84 ASN A C 1
ATOM 674 O O . ASN A 1 84 ? -9.203 10.539 9.031 1 95.81 84 ASN A O 1
ATOM 678 N N . LYS A 1 85 ? -8.516 12.648 8.539 1 97.38 85 LYS A N 1
ATOM 679 C CA . LYS A 1 85 ? -8.094 12.273 7.191 1 97.38 85 LYS A CA 1
ATOM 680 C C . LYS A 1 85 ? -6.98 11.227 7.238 1 97.38 85 LYS A C 1
ATOM 682 O O . LYS A 1 85 ? -7.012 10.242 6.488 1 97.38 85 LYS A O 1
ATOM 687 N N . TRP A 1 86 ? -6.078 11.391 8.102 1 96.25 86 TRP A N 1
ATOM 688 C CA . TRP A 1 86 ? -4.961 10.461 8.219 1 96.25 86 TRP A CA 1
ATOM 689 C C . TRP A 1 86 ? -5.438 9.094 8.703 1 96.25 86 TRP A C 1
ATOM 691 O O . TRP A 1 86 ? -4.965 8.055 8.234 1 96.25 86 TRP A O 1
ATOM 701 N N . ASP A 1 87 ? -6.352 9.117 9.586 1 94.19 87 ASP A N 1
ATOM 702 C CA . ASP A 1 87 ? -6.957 7.859 10.023 1 94.19 87 ASP A CA 1
ATOM 703 C C . ASP A 1 87 ? -7.555 7.098 8.844 1 94.19 87 ASP A C 1
ATOM 705 O O . ASP A 1 87 ? -7.441 5.871 8.766 1 94.19 87 ASP A O 1
ATOM 709 N N . ALA A 1 88 ? -8.211 7.781 7.988 1 95.31 88 ALA A N 1
ATOM 710 C CA . ALA A 1 88 ? -8.789 7.16 6.801 1 95.31 88 ALA A CA 1
ATOM 711 C C . ALA A 1 88 ? -7.695 6.562 5.914 1 95.31 88 ALA A C 1
ATOM 713 O O . ALA A 1 88 ? -7.871 5.477 5.352 1 95.31 88 ALA A O 1
ATOM 714 N N . VAL A 1 89 ? -6.543 7.273 5.793 1 95.44 89 VAL A N 1
ATOM 715 C CA . VAL A 1 89 ? -5.414 6.77 5.023 1 95.44 89 VAL A CA 1
ATOM 716 C C . VAL A 1 89 ? -4.898 5.473 5.648 1 95.44 89 VAL A C 1
ATOM 718 O O . VAL A 1 89 ? -4.711 4.473 4.953 1 95.44 89 VAL A O 1
ATOM 721 N N . GLU A 1 90 ? -4.773 5.449 6.949 1 93.12 90 GLU A N 1
ATOM 722 C CA . GLU A 1 90 ? -4.246 4.281 7.648 1 93.12 90 GLU A CA 1
ATOM 723 C C . GLU A 1 90 ? -5.188 3.09 7.52 1 93.12 90 GLU A C 1
ATOM 725 O O . GLU A 1 90 ? -4.738 1.95 7.371 1 93.12 90 GLU A O 1
ATOM 730 N N . ARG A 1 91 ? -6.418 3.338 7.473 1 93.62 91 ARG A N 1
ATOM 731 C CA . ARG A 1 91 ? -7.395 2.26 7.336 1 93.62 91 ARG A CA 1
ATOM 732 C C . ARG A 1 91 ? -7.383 1.688 5.926 1 93.62 91 ARG A C 1
ATOM 734 O O . ARG A 1 91 ? -7.672 0.506 5.727 1 93.62 91 ARG A O 1
ATOM 741 N N . ALA A 1 92 ? -7.062 2.594 4.988 1 92.88 92 ALA A N 1
ATOM 742 C CA . ALA A 1 92 ? -6.965 2.107 3.615 1 92.88 92 ALA A CA 1
ATOM 743 C C . ALA A 1 92 ? -5.758 1.188 3.443 1 92.88 92 ALA A C 1
ATOM 745 O O . ALA A 1 92 ? -5.777 0.277 2.611 1 92.88 92 ALA A O 1
ATOM 746 N N . VAL A 1 93 ? -4.684 1.453 4.254 1 88.38 93 VAL A N 1
ATOM 747 C CA . VAL A 1 93 ? -3.482 0.625 4.211 1 88.38 93 VAL A CA 1
ATOM 748 C C . VAL A 1 93 ? -3.734 -0.688 4.949 1 88.38 93 VAL A C 1
ATOM 750 O O . VAL A 1 93 ? -3.434 -1.767 4.43 1 88.38 93 VAL A O 1
ATOM 753 N N . ASP A 1 94 ? -4.219 -0.591 6.086 1 86.81 94 ASP A N 1
ATOM 754 C CA . ASP A 1 94 ? -4.477 -1.745 6.941 1 86.81 94 ASP A CA 1
ATOM 755 C C . ASP A 1 94 ? -5.773 -1.568 7.73 1 86.81 94 ASP A C 1
ATOM 757 O O . ASP A 1 94 ? -5.793 -0.897 8.766 1 86.81 94 ASP A O 1
ATOM 761 N N . PRO A 1 95 ? -6.777 -2.273 7.18 1 86.31 95 PRO A N 1
ATOM 762 C CA . PRO A 1 95 ? -8.078 -2.082 7.82 1 86.31 95 PRO A CA 1
ATOM 763 C C . PRO A 1 95 ? -8.125 -2.641 9.242 1 86.31 95 PRO A C 1
ATOM 765 O O . PRO A 1 95 ? -8.953 -2.211 10.055 1 86.31 95 PRO A O 1
ATOM 768 N N . ASP A 1 96 ? -7.324 -3.729 9.523 1 78 96 ASP A N 1
ATOM 769 C CA . ASP A 1 96 ? -7.363 -4.355 10.844 1 78 96 ASP A CA 1
ATOM 770 C C . ASP A 1 96 ? -6.438 -3.637 11.82 1 78 96 ASP A C 1
ATOM 772 O O . ASP A 1 96 ? -6.395 -3.975 13.008 1 78 96 ASP A O 1
ATOM 776 N N . LYS A 1 97 ? -5.684 -2.826 11.281 1 65.06 97 LYS A N 1
ATOM 777 C CA . LYS A 1 97 ? -4.77 -2.096 12.148 1 65.06 97 LYS A CA 1
ATOM 778 C C . LYS A 1 97 ? -5.531 -1.172 13.094 1 65.06 97 LYS A C 1
ATOM 780 O O . LYS A 1 97 ? -6.547 -0.584 12.719 1 65.06 97 LYS A O 1
ATOM 785 N N . ASP A 1 98 ? -5.422 -1.487 14.438 1 57.72 98 ASP A N 1
ATOM 786 C CA . ASP A 1 98 ? -5.988 -0.58 15.43 1 57.72 98 ASP A CA 1
ATOM 787 C C . ASP A 1 98 ? -5.754 0.877 15.039 1 57.72 98 ASP A C 1
ATOM 789 O O . ASP A 1 98 ? -4.672 1.232 14.562 1 57.72 98 ASP A O 1
ATOM 793 N N . ALA A 1 99 ? -6.695 1.468 14.562 1 50.09 99 ALA A N 1
ATOM 794 C CA . ALA A 1 99 ? -6.668 2.883 14.195 1 50.09 99 ALA A CA 1
ATOM 795 C C . ALA A 1 99 ? -5.699 3.658 15.086 1 50.09 99 ALA A C 1
ATOM 797 O O . ALA A 1 99 ? -6.016 3.953 16.234 1 50.09 99 ALA A O 1
ATOM 798 N N . ARG A 1 100 ? -4.434 3.301 15.203 1 44.88 100 ARG A N 1
ATOM 799 C CA . ARG A 1 100 ? -3.607 4.082 16.109 1 44.88 100 ARG A CA 1
ATOM 800 C C . ARG A 1 100 ? -3.855 5.578 15.93 1 44.88 100 ARG A C 1
ATOM 802 O O . ARG A 1 100 ? -4.207 6.023 14.836 1 44.88 100 ARG A O 1
ATOM 809 N N . ALA A 1 101 ? -3.98 6.434 16.984 1 42.78 101 ALA A N 1
ATOM 810 C CA . ALA A 1 101 ? -4.203 7.859 17.219 1 42.78 101 ALA A CA 1
ATOM 811 C C . ALA A 1 101 ? -3.328 8.703 16.297 1 42.78 101 ALA A C 1
ATOM 813 O O . ALA A 1 101 ? -2.152 8.398 16.094 1 42.78 101 ALA A O 1
ATOM 814 N N . ALA A 1 102 ? -3.664 9.336 15.297 1 44.81 102 ALA A N 1
ATOM 815 C CA . ALA A 1 102 ? -2.938 10.398 14.609 1 44.81 102 ALA A CA 1
ATOM 816 C C . ALA A 1 102 ? -1.965 11.094 15.555 1 44.81 102 ALA A C 1
ATOM 818 O O . ALA A 1 102 ? -2.191 11.148 16.766 1 44.81 102 ALA A O 1
ATOM 819 N N . PRO A 1 103 ? -0.677 11.438 15.258 1 41.84 103 PRO A N 1
ATOM 820 C CA . PRO A 1 103 ? 0.129 12.312 16.109 1 41.84 103 PRO A CA 1
ATOM 821 C C . PRO A 1 103 ? -0.68 13.461 16.703 1 41.84 103 PRO A C 1
ATOM 823 O O . PRO A 1 103 ? -0.105 14.43 17.203 1 41.84 103 PRO A O 1
ATOM 826 N N . THR A 1 104 ? -1.868 13.531 16.656 1 39.66 104 THR A N 1
ATOM 827 C CA . THR A 1 104 ? -2.361 14.641 17.469 1 39.66 104 THR A CA 1
ATOM 828 C C . THR A 1 104 ? -1.71 14.625 18.844 1 39.66 104 THR A C 1
ATOM 830 O O . THR A 1 104 ? -1.644 15.656 19.516 1 39.66 104 THR A O 1
ATOM 833 N N . GLN A 1 105 ? -1.348 13.469 19.297 1 40.38 105 GLN A N 1
ATOM 834 C CA . GLN A 1 105 ? -0.702 13.477 20.609 1 40.38 105 GLN A CA 1
ATOM 835 C C . GLN A 1 105 ? 0.715 14.031 20.516 1 40.38 105 GLN A C 1
ATOM 837 O O . GLN A 1 105 ? 1.363 14.258 21.547 1 40.38 105 GLN A O 1
ATOM 842 N N . ALA A 1 106 ? 1.354 14.125 19.406 1 37.19 106 ALA A N 1
ATOM 843 C CA . ALA A 1 106 ? 2.66 14.781 19.406 1 37.19 106 ALA A CA 1
ATOM 844 C C . ALA A 1 106 ? 2.539 16.25 19.797 1 37.19 106 ALA A C 1
ATOM 846 O O . ALA A 1 106 ? 3.477 16.828 20.344 1 37.19 106 ALA A O 1
ATOM 847 N N . PHE A 1 107 ? 1.416 16.844 19.438 1 35.5 107 PHE A N 1
ATOM 848 C CA . PHE A 1 107 ? 1.326 18.234 19.859 1 35.5 107 PHE A CA 1
ATOM 849 C C . PHE A 1 107 ? 1.117 18.344 21.359 1 35.5 107 PHE A C 1
ATOM 851 O O . PHE A 1 107 ? 1.622 19.266 22 1 35.5 107 PHE A O 1
ATOM 858 N N . GLN A 1 108 ? 0.331 17.5 21.906 1 33.66 108 GLN A N 1
ATOM 859 C CA . GLN A 1 108 ? 0.102 17.672 23.344 1 33.66 108 GLN A CA 1
ATOM 860 C C . GLN A 1 108 ? 1.325 17.234 24.156 1 33.66 108 GLN A C 1
ATOM 862 O O . GLN A 1 108 ? 1.58 17.766 25.234 1 33.66 108 GLN A O 1
ATOM 867 N N . GLY A 1 109 ? 2.066 16.344 23.625 1 31.89 109 GLY A N 1
ATOM 868 C CA . GLY A 1 109 ? 3.143 15.859 24.469 1 31.89 109 GLY A CA 1
ATOM 869 C C . GLY A 1 109 ? 4.27 16.859 24.625 1 31.89 109 GLY A C 1
ATOM 870 O O . GLY A 1 109 ? 5.125 16.703 25.5 1 31.89 109 GLY A O 1
ATOM 871 N N . ARG A 1 110 ? 4.445 17.766 23.703 1 30.78 110 ARG A N 1
ATOM 872 C CA . ARG A 1 110 ? 5.508 18.719 24.031 1 30.78 110 ARG A CA 1
ATOM 873 C C . ARG A 1 110 ? 5.121 19.594 25.203 1 30.78 110 ARG A C 1
ATOM 875 O O . ARG A 1 110 ? 5.988 20.141 25.906 1 30.78 110 ARG A O 1
ATOM 882 N N . GLN A 1 111 ? 3.828 19.906 25.391 1 32.19 111 GLN A N 1
ATOM 883 C CA . GLN A 1 111 ? 3.566 20.766 26.547 1 32.19 111 GLN A CA 1
ATOM 884 C C . GLN A 1 111 ? 3.762 20.016 27.859 1 32.19 111 GLN A C 1
ATOM 886 O O . GLN A 1 111 ? 3.943 20.6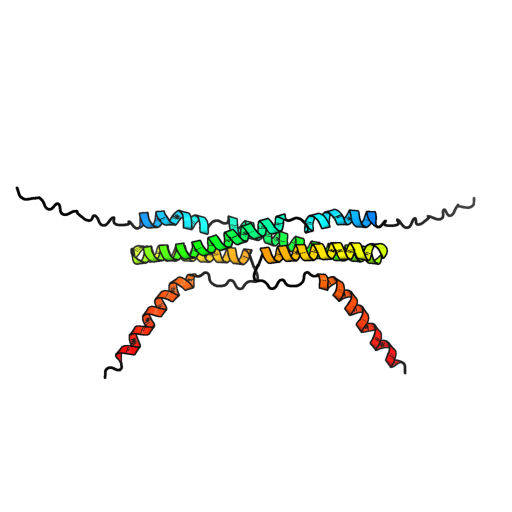41 28.906 1 32.19 111 GLN A O 1
ATOM 891 N N . CYS A 1 112 ? 3.635 18.703 27.812 1 31.23 112 CYS A N 1
ATOM 892 C CA . CYS A 1 112 ? 3.678 18.062 29.125 1 31.23 112 CYS A CA 1
ATOM 893 C C . CYS A 1 112 ? 5.105 18.016 29.641 1 31.23 112 CYS A C 1
ATOM 895 O O . CYS A 1 112 ? 5.32 17.891 30.859 1 31.23 112 CYS A O 1
ATOM 897 N N . LEU A 1 113 ? 6.039 17.984 28.641 1 28.81 113 LEU A N 1
ATOM 898 C CA . LEU A 1 113 ? 7.359 17.859 29.25 1 28.81 113 LEU A CA 1
ATOM 899 C C . LEU A 1 113 ? 7.789 19.188 29.875 1 28.81 113 LEU A C 1
ATOM 901 O O . LEU A 1 113 ? 8.734 19.219 30.672 1 28.81 113 LEU A O 1
ATOM 905 N N . ARG A 1 114 ? 7.137 20.219 29.469 1 30.98 114 ARG A N 1
ATOM 906 C CA . ARG A 1 114 ? 7.66 21.438 30.047 1 30.98 114 ARG A CA 1
ATOM 907 C C . ARG A 1 114 ? 7.344 21.516 31.547 1 30.98 114 ARG A C 1
ATOM 909 O O . ARG A 1 114 ? 8.109 22.109 32.312 1 30.98 114 ARG A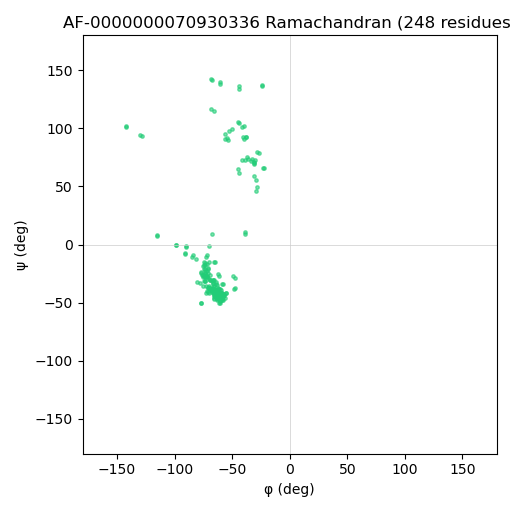 O 1
ATOM 916 N N . GLY A 1 115 ? 6.137 20.984 31.859 1 29.08 115 GLY A N 1
ATOM 917 C CA . GLY A 1 115 ? 5.691 21.312 33.219 1 29.08 115 GLY A CA 1
ATOM 918 C C . GLY A 1 115 ? 6.445 20.562 34.281 1 29.08 115 GLY A C 1
ATOM 919 O O . GLY A 1 115 ? 6.359 20.906 35.469 1 29.08 115 GLY A O 1
ATOM 920 N N . TYR A 1 116 ? 6.902 19.438 33.875 1 28.97 116 TYR A N 1
ATOM 921 C CA . TYR A 1 116 ? 7.336 18.625 35 1 28.97 116 TYR A CA 1
ATOM 922 C C . TYR A 1 116 ? 8.617 19.172 35.625 1 28.97 116 TYR A C 1
ATOM 924 O O . TYR A 1 116 ? 8.938 18.875 36.781 1 28.97 116 TYR A O 1
ATOM 932 N N . ASN A 1 117 ? 9.414 19.828 34.844 1 29.92 117 ASN A N 1
ATOM 933 C CA . ASN A 1 117 ? 10.719 20.125 35.406 1 29.92 117 ASN A CA 1
ATOM 934 C C . ASN A 1 117 ? 10.641 21.25 36.438 1 29.92 117 ASN A C 1
ATOM 936 O O . ASN A 1 117 ? 11.609 21.5 37.156 1 29.92 117 ASN A O 1
ATOM 940 N N . SER A 1 118 ? 9.562 22.031 36.312 1 31.77 118 SER A N 1
ATOM 941 C CA . SER A 1 118 ? 9.734 23.25 37.094 1 31.77 118 SER A CA 1
ATOM 942 C C . SER A 1 118 ? 9.594 22.984 38.562 1 31.77 118 SER A C 1
ATOM 944 O O . SER A 1 118 ? 9.906 23.844 39.406 1 31.77 118 SER A O 1
ATOM 946 N N . SER A 1 119 ? 8.797 21.938 38.906 1 32.78 119 SER A N 1
ATOM 947 C CA . SER A 1 119 ? 8.445 22.031 40.312 1 32.78 119 SER A CA 1
ATOM 948 C C . SER A 1 119 ? 9.625 21.641 41.188 1 32.78 119 SER A C 1
ATOM 950 O O . SER A 1 119 ? 9.523 21.688 42.438 1 32.78 119 SER A O 1
ATOM 952 N N . SER A 1 120 ? 10.477 20.812 40.656 1 32.03 120 SER A N 1
ATOM 953 C CA . SER A 1 120 ? 11.336 20.25 41.719 1 32.03 120 SER A CA 1
ATOM 954 C C . SER A 1 120 ? 12.312 21.297 42.25 1 32.03 120 SER A C 1
ATOM 956 O O . SER A 1 120 ? 13.156 21 43.094 1 32.03 120 SER A O 1
ATOM 958 N N . ALA A 1 121 ? 12.492 22.375 41.5 1 35.62 121 ALA A N 1
ATOM 959 C CA . ALA A 1 121 ? 13.625 23.188 41.938 1 35.62 121 ALA A CA 1
ATOM 960 C C . ALA A 1 121 ? 13.305 23.922 43.25 1 35.62 121 ALA A C 1
ATOM 962 O O . ALA A 1 121 ? 14.164 24.625 43.781 1 35.62 121 ALA A O 1
ATOM 963 N N . ALA A 1 122 ? 12.008 24.094 43.5 1 37.84 122 ALA A N 1
ATOM 964 C CA . ALA A 1 122 ? 11.867 25.141 44.5 1 37.84 122 ALA A CA 1
ATOM 965 C C . ALA A 1 122 ? 12.273 24.641 45.875 1 37.84 122 ALA A C 1
ATOM 967 O O . ALA A 1 122 ? 12.453 25.438 46.812 1 37.84 122 ALA A O 1
ATOM 968 N N . ASN A 1 123 ? 12.133 23.375 46.062 1 31.22 123 ASN A N 1
ATOM 969 C CA . ASN A 1 123 ? 12.023 23.172 47.5 1 31.22 123 ASN A CA 1
ATOM 970 C C . ASN A 1 123 ? 13.391 23.172 48.156 1 31.22 123 ASN A C 1
ATOM 972 O O . ASN A 1 123 ? 13.5 22.875 49.344 1 31.22 123 ASN A O 1
ATOM 976 N N . ASN A 1 124 ? 14.391 23.094 47.344 1 30.73 124 ASN A N 1
ATOM 977 C CA . ASN A 1 124 ? 15.57 22.844 48.156 1 30.73 124 ASN A CA 1
ATOM 978 C C . ASN A 1 124 ? 15.977 24.094 48.938 1 30.73 124 ASN A C 1
ATOM 980 O O . ASN A 1 124 ? 17.062 24.141 49.531 1 30.73 124 ASN A O 1
ATOM 984 N N . GLY A 1 125 ? 15.391 25.234 48.625 1 29.77 125 GLY A N 1
ATOM 985 C CA . GLY A 1 125 ? 16.031 26.375 49.281 1 29.77 125 GLY A CA 1
ATOM 986 C C . GLY A 1 125 ? 15.797 26.406 50.781 1 29.77 125 GLY A C 1
ATOM 987 O O . GLY A 1 125 ? 16.281 27.312 51.469 1 29.77 125 GLY A O 1
ATOM 988 N N . LEU A 1 126 ? 15.047 25.484 51.406 1 23.52 126 LEU A N 1
ATOM 989 C CA . LEU A 1 126 ? 15.086 25.781 52.844 1 23.52 126 LEU A CA 1
ATOM 990 C C . LEU A 1 126 ? 16.406 25.312 53.469 1 23.52 126 LEU A C 1
ATOM 992 O O . LEU A 1 126 ? 16.984 24.312 53.031 1 23.52 126 LEU A O 1
ATOM 996 N N . MET B 1 1 ? 25.516 69.75 10.602 1 32.38 1 MET B N 1
ATOM 997 C CA . MET B 1 1 ? 24.562 69 9.82 1 32.38 1 MET B CA 1
ATOM 998 C C . MET B 1 1 ? 24.141 67.75 10.555 1 32.38 1 MET B C 1
ATOM 1000 O O . MET B 1 1 ? 24.984 66.875 10.891 1 32.38 1 MET B O 1
ATOM 1004 N N . GLU B 1 2 ? 23.141 67.875 11.461 1 39.22 2 GLU B N 1
ATOM 1005 C CA . GLU B 1 2 ? 22.578 66.875 12.367 1 39.22 2 GLU B CA 1
ATOM 1006 C C . GLU B 1 2 ? 22.109 65.625 11.602 1 39.22 2 GLU B C 1
ATOM 1008 O O . GLU B 1 2 ? 21.438 65.75 10.578 1 39.22 2 GLU B O 1
ATOM 1013 N N . SER B 1 3 ? 22.953 64.625 11.445 1 42.69 3 SER B N 1
ATOM 1014 C CA . SER B 1 3 ? 22.625 63.406 10.742 1 42.69 3 SER B CA 1
ATOM 1015 C C . SER B 1 3 ? 21.312 62.812 11.242 1 42.69 3 SER B C 1
ATOM 1017 O O . SER B 1 3 ? 21.125 62.656 12.445 1 42.69 3 SER B O 1
ATOM 1019 N N . PRO B 1 4 ? 20.125 63.031 10.523 1 42.75 4 PRO B N 1
ATOM 1020 C CA . PRO B 1 4 ? 18.859 62.5 11 1 42.75 4 PRO B CA 1
ATOM 1021 C C . PRO B 1 4 ? 18.906 61 11.266 1 42.75 4 PRO B C 1
ATOM 1023 O O . PRO B 1 4 ? 19.531 60.25 10.508 1 42.75 4 PRO B O 1
ATOM 1026 N N . HIS B 1 5 ? 19.25 60.594 12.445 1 41.66 5 HIS B N 1
ATOM 1027 C CA . HIS B 1 5 ? 19.062 59.188 12.891 1 41.66 5 HIS B CA 1
ATOM 1028 C C . HIS B 1 5 ? 17.688 58.656 12.5 1 41.66 5 HIS B C 1
ATOM 1030 O O . HIS B 1 5 ? 16.672 59.094 13.031 1 41.66 5 HIS B O 1
ATOM 1036 N N . GLY B 1 6 ? 17.391 58.594 11.195 1 39.44 6 GLY B N 1
ATOM 1037 C CA . GLY B 1 6 ? 16.172 57.938 10.773 1 39.44 6 GLY B CA 1
ATOM 1038 C C . GLY B 1 6 ? 15.859 56.688 11.602 1 39.44 6 GLY B C 1
ATOM 1039 O O . GLY B 1 6 ? 16.734 55.844 11.828 1 39.44 6 GLY B O 1
ATOM 1040 N N . THR B 1 7 ? 15.086 56.844 12.633 1 41.75 7 THR B N 1
ATOM 1041 C CA . THR B 1 7 ? 14.469 55.75 13.359 1 41.75 7 THR B CA 1
ATOM 1042 C C . THR B 1 7 ? 14 54.656 12.383 1 41.75 7 THR B C 1
ATOM 1044 O O . THR B 1 7 ? 13.18 54.938 11.508 1 41.75 7 THR B O 1
ATOM 1047 N N . LEU B 1 8 ? 14.898 53.875 11.789 1 42.59 8 LEU B N 1
ATOM 1048 C CA . LEU B 1 8 ? 14.469 52.656 11.148 1 42.59 8 LEU B CA 1
ATOM 1049 C C . LEU B 1 8 ? 13.242 52.062 11.852 1 42.59 8 LEU B C 1
ATOM 1051 O O . LEU B 1 8 ? 13.297 51.75 13.039 1 42.59 8 LEU B O 1
ATOM 1055 N N . GLN B 1 9 ? 12.055 52.688 11.727 1 43.78 9 GLN B N 1
ATOM 1056 C CA . GLN B 1 9 ? 10.836 51.969 12.117 1 43.78 9 GLN B CA 1
ATOM 1057 C C . GLN B 1 9 ? 10.961 50.469 11.844 1 43.78 9 GLN B C 1
ATOM 1059 O O . GLN B 1 9 ? 11.172 50.062 10.703 1 43.78 9 GLN B O 1
ATOM 1064 N N . ARG B 1 10 ? 11.68 49.719 12.562 1 42.91 10 ARG B N 1
ATOM 1065 C CA . ARG B 1 10 ? 11.508 48.25 12.594 1 42.91 10 ARG B CA 1
ATOM 1066 C C . ARG B 1 10 ? 10.055 47.875 12.305 1 42.91 10 ARG B C 1
ATOM 1068 O O . ARG B 1 10 ? 9.18 48.062 13.148 1 42.91 10 ARG B O 1
ATOM 1075 N N . GLY B 1 11 ? 9.359 48.406 11.312 1 42.69 11 GLY B N 1
ATOM 1076 C CA . GLY B 1 11 ? 8.078 47.812 10.945 1 42.69 11 GLY B CA 1
ATOM 1077 C C . GLY B 1 11 ? 7.977 46.344 11.281 1 42.69 11 GLY B C 1
ATOM 1078 O O . GLY B 1 11 ? 8.766 45.531 10.789 1 42.69 11 GLY B O 1
ATOM 1079 N N . THR B 1 12 ? 7.734 45.906 12.461 1 47.62 12 THR B N 1
ATOM 1080 C CA . THR B 1 12 ? 7.332 44.531 12.82 1 47.62 12 THR B CA 1
ATOM 1081 C C . THR B 1 12 ? 6.523 43.906 11.688 1 47.62 12 THR B C 1
ATOM 1083 O O . THR B 1 12 ? 5.477 44.406 11.297 1 47.62 12 THR B O 1
ATOM 1086 N N . LEU B 1 13 ? 7.023 43.562 10.547 1 50.59 13 LEU B N 1
ATOM 1087 C CA . LEU B 1 13 ? 6.273 42.781 9.57 1 50.59 13 LEU B CA 1
ATOM 1088 C C . LEU B 1 13 ? 5.172 42 10.25 1 50.59 13 LEU B C 1
ATOM 1090 O O . LEU B 1 13 ? 5.449 41.031 10.984 1 50.59 13 LEU B O 1
ATOM 1094 N N . GLU B 1 14 ? 4.176 42.594 10.82 1 57.94 14 GLU B N 1
ATOM 1095 C CA . GLU B 1 14 ? 2.99 41.969 11.414 1 57.94 14 GLU B CA 1
ATOM 1096 C C . GLU B 1 14 ? 2.545 40.75 10.617 1 57.94 14 GLU B C 1
ATOM 1098 O O . GLU B 1 14 ? 2.213 40.875 9.43 1 57.94 14 GLU B O 1
ATOM 1103 N N . VAL B 1 15 ? 3.232 39.688 10.688 1 64.12 15 VAL B N 1
ATOM 1104 C CA . VAL B 1 15 ? 2.725 38.469 10.133 1 64.12 15 VAL B CA 1
ATOM 1105 C C . VAL B 1 15 ? 1.229 38.344 10.422 1 64.12 15 VAL B C 1
ATOM 1107 O O . VAL B 1 15 ? 0.818 38.281 11.586 1 64.12 15 VAL B O 1
ATOM 1110 N N . ARG B 1 16 ? 0.431 38.875 9.469 1 80.56 16 ARG B N 1
ATOM 1111 C CA . ARG B 1 16 ? -1.018 38.75 9.602 1 80.56 16 ARG B CA 1
ATOM 1112 C C . ARG B 1 16 ? -1.449 37.281 9.633 1 80.56 16 ARG B C 1
ATOM 1114 O O . ARG B 1 16 ? -0.822 36.438 9.008 1 80.56 16 ARG B O 1
ATOM 1121 N N . LYS B 1 17 ? -2.307 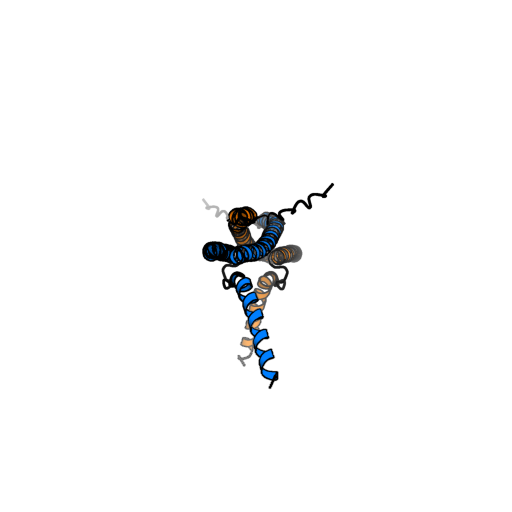37.031 10.445 1 80.62 17 LYS B N 1
ATOM 1122 C CA . LYS B 1 17 ? -2.852 35.688 10.578 1 80.62 17 LYS B CA 1
ATOM 1123 C C . LYS B 1 17 ? -3.219 35.094 9.219 1 80.62 17 LYS B C 1
ATOM 1125 O O . LYS B 1 17 ? -2.961 33.938 8.953 1 80.62 17 LYS B O 1
ATOM 1130 N N . ASP B 1 18 ? -3.729 36 8.359 1 86.31 18 ASP B N 1
ATOM 1131 C CA . ASP B 1 18 ? -4.16 35.531 7.051 1 86.31 18 ASP B CA 1
ATOM 1132 C C . ASP B 1 18 ? -2.965 35.094 6.207 1 86.31 18 ASP B C 1
ATOM 1134 O O . ASP B 1 18 ? -3.053 34.094 5.461 1 86.31 18 ASP B O 1
ATOM 1138 N N . ASP B 1 19 ? -1.886 35.875 6.379 1 85.88 19 ASP B N 1
ATOM 1139 C CA . ASP B 1 19 ? -0.682 35.5 5.633 1 85.88 19 ASP B CA 1
ATOM 1140 C C . ASP B 1 19 ? -0.136 34.156 6.086 1 85.88 19 ASP B C 1
ATOM 1142 O O . ASP B 1 19 ? 0.277 33.344 5.258 1 85.88 19 ASP B O 1
ATOM 1146 N N . PHE B 1 20 ? -0.178 33.938 7.348 1 85.62 20 PHE B N 1
ATOM 1147 C CA . PHE B 1 20 ? 0.303 32.688 7.891 1 85.62 20 PHE B CA 1
ATOM 1148 C C . PHE B 1 20 ? -0.549 31.516 7.391 1 85.62 20 PHE B C 1
ATOM 1150 O O . PHE B 1 20 ? -0.021 30.516 6.883 1 85.62 20 PHE B O 1
ATOM 1157 N N . TRP B 1 21 ? -1.861 31.75 7.371 1 89.38 21 TRP B N 1
ATOM 1158 C CA . TRP B 1 21 ? -2.762 30.672 6.957 1 89.38 21 TRP B CA 1
ATOM 1159 C C . TRP B 1 21 ? -2.633 30.406 5.465 1 89.38 21 TRP B C 1
ATOM 1161 O O . TRP B 1 21 ? -2.654 29.25 5.035 1 89.38 21 TRP B O 1
ATOM 1171 N N . GLU B 1 22 ? -2.539 31.438 4.781 1 91.62 22 GLU B N 1
ATOM 1172 C CA . GLU B 1 22 ? -2.348 31.281 3.34 1 91.62 22 GLU B CA 1
ATOM 1173 C C . GLU B 1 22 ? -1.084 30.484 3.033 1 91.62 22 GLU B C 1
ATOM 1175 O O . GLU B 1 22 ? -1.074 29.656 2.119 1 91.62 22 GLU B O 1
ATOM 1180 N N . ALA B 1 23 ? -0.018 30.609 3.824 1 90.31 23 ALA B N 1
ATOM 1181 C CA . ALA B 1 23 ? 1.274 29.969 3.592 1 90.31 23 ALA B CA 1
ATOM 1182 C C . ALA B 1 23 ? 1.192 28.453 3.82 1 90.31 23 ALA B C 1
ATOM 1184 O O . ALA B 1 23 ? 1.949 27.688 3.221 1 90.31 23 ALA B O 1
ATOM 1185 N N . ILE B 1 24 ? 0.187 28.047 4.574 1 92.12 24 ILE B N 1
ATOM 1186 C CA . ILE B 1 24 ? 0.178 26.625 4.879 1 92.12 24 ILE B CA 1
ATOM 1187 C C . ILE B 1 24 ? -1.048 25.969 4.246 1 92.12 24 ILE B C 1
ATOM 1189 O O . ILE B 1 24 ? -1.267 24.766 4.406 1 92.12 24 ILE B O 1
ATOM 1193 N N . SER B 1 25 ? -1.771 26.734 3.43 1 93.06 25 SER B N 1
ATOM 1194 C CA . SER B 1 25 ? -3.012 26.234 2.854 1 93.06 25 SER B CA 1
ATOM 1195 C C . SER B 1 25 ? -2.74 25.156 1.812 1 93.06 25 SER B C 1
ATOM 1197 O O . SER B 1 25 ? -3.492 24.188 1.708 1 93.06 25 SER B O 1
ATOM 1199 N N . SER B 1 26 ? -1.735 25.297 1.06 1 94.81 26 SER B N 1
ATOM 1200 C CA . SER B 1 26 ? -1.409 24.297 0.059 1 94.81 26 SER B CA 1
ATOM 1201 C C . SER B 1 26 ? -1.06 22.953 0.712 1 94.81 26 SER B C 1
ATOM 1203 O O . SER B 1 26 ? -1.455 21.891 0.222 1 94.81 26 SER B O 1
ATOM 1205 N N . ASN B 1 27 ? -0.329 23.094 1.804 1 95 27 ASN B N 1
ATOM 1206 C CA . ASN B 1 27 ? -0.01 21.859 2.533 1 95 27 ASN B CA 1
ATOM 1207 C C . ASN B 1 27 ? -1.265 21.203 3.096 1 95 27 ASN B C 1
ATOM 1209 O O . ASN B 1 27 ? -1.407 19.984 3.039 1 95 27 ASN B O 1
ATOM 1213 N N . TYR B 1 28 ? -2.07 22.047 3.533 1 96.81 28 TYR B N 1
ATOM 1214 C CA . TYR B 1 28 ? -3.336 21.531 4.039 1 96.81 28 TYR B CA 1
ATOM 1215 C C . TYR B 1 28 ? -4.105 20.797 2.945 1 96.81 28 TYR B C 1
ATOM 1217 O O . TYR B 1 28 ? -4.566 19.672 3.148 1 96.81 28 TYR B O 1
ATOM 1225 N N . ASP B 1 29 ? -4.262 21.391 1.847 1 97.31 29 ASP B N 1
ATOM 1226 C CA . ASP B 1 29 ? -4.988 20.797 0.728 1 97.31 29 ASP B CA 1
ATOM 1227 C C . ASP B 1 29 ? -4.328 19.5 0.277 1 97.31 29 ASP B C 1
ATOM 1229 O O . ASP B 1 29 ? -5.02 18.516 -0.04 1 97.31 29 ASP B O 1
ATOM 1233 N N . TYR B 1 30 ? -3.016 19.547 0.209 1 98.06 30 TYR B N 1
ATOM 1234 C CA . TYR B 1 30 ? -2.242 18.359 -0.124 1 98.06 30 TYR B CA 1
ATOM 1235 C C . TYR B 1 30 ? -2.57 17.219 0.826 1 98.06 30 TYR B C 1
ATOM 1237 O O . TYR B 1 30 ? -2.822 16.094 0.388 1 98.06 30 TYR B O 1
ATOM 1245 N N . LEU B 1 31 ? -2.703 17.469 2.111 1 97.94 31 LEU B N 1
ATOM 1246 C CA . LEU B 1 31 ? -2.922 16.453 3.139 1 97.94 31 LEU B CA 1
ATOM 1247 C C . LEU B 1 31 ? -4.371 15.984 3.137 1 97.94 31 LEU B C 1
ATOM 1249 O O . LEU B 1 31 ? -4.656 14.836 3.479 1 97.94 31 LEU B O 1
ATOM 1253 N N . MET B 1 32 ? -5.23 16.812 2.645 1 97.5 32 MET B N 1
ATOM 1254 C CA . MET B 1 32 ? -6.656 16.5 2.67 1 97.5 32 MET B CA 1
ATOM 1255 C C . MET B 1 32 ? -7.078 15.766 1.402 1 97.5 32 MET B C 1
ATOM 1257 O O . MET B 1 32 ? -8.195 15.258 1.318 1 97.5 32 MET B O 1
ATOM 1261 N N . ASN B 1 33 ? -6.191 15.68 0.437 1 97.81 33 ASN B N 1
ATOM 1262 C CA . ASN B 1 33 ? -6.488 15.07 -0.858 1 97.81 33 ASN B CA 1
ATOM 1263 C C . ASN B 1 33 ? -6.73 13.57 -0.736 1 97.81 33 ASN B C 1
ATOM 1265 O O . ASN B 1 33 ? -5.98 12.867 -0.057 1 97.81 33 ASN B O 1
ATOM 1269 N N . ASP B 1 34 ? -7.68 13.055 -1.499 1 97.94 34 ASP B N 1
ATOM 1270 C CA . ASP B 1 34 ? -8.141 11.672 -1.368 1 97.94 34 ASP B CA 1
ATOM 1271 C C . ASP B 1 34 ? -7.328 10.734 -2.258 1 97.94 34 ASP B C 1
ATOM 1273 O O . ASP B 1 34 ? -7.473 9.516 -2.174 1 97.94 34 ASP B O 1
ATOM 1277 N N . GLU B 1 35 ? -6.43 11.273 -2.98 1 97.56 35 GLU B N 1
ATOM 1278 C CA . GLU B 1 35 ? -5.758 10.461 -3.996 1 97.56 35 GLU B CA 1
ATOM 1279 C C . GLU B 1 35 ? -4.949 9.336 -3.361 1 97.56 35 GLU B C 1
ATOM 1281 O O . GLU B 1 35 ? -4.93 8.219 -3.873 1 97.56 35 GLU B O 1
ATOM 1286 N N . LEU B 1 36 ? -4.309 9.633 -2.271 1 97.31 36 LEU B N 1
ATOM 1287 C CA . LEU B 1 36 ? -3.527 8.594 -1.614 1 97.31 36 LEU B CA 1
ATOM 1288 C C . LEU B 1 36 ? -4.43 7.465 -1.122 1 97.31 36 LEU B C 1
ATOM 1290 O O . LEU B 1 36 ? -4.078 6.285 -1.238 1 97.31 36 LEU B O 1
ATOM 1294 N N . ILE B 1 37 ? -5.586 7.766 -0.568 1 97.62 37 ILE B N 1
ATOM 1295 C CA . ILE B 1 37 ? -6.539 6.766 -0.096 1 97.62 37 ILE B CA 1
ATOM 1296 C C . ILE B 1 37 ? -6.957 5.863 -1.255 1 97.62 37 ILE B C 1
ATOM 1298 O O . ILE B 1 37 ? -6.953 4.637 -1.125 1 97.62 37 ILE B O 1
ATOM 1302 N N . ALA B 1 38 ? -7.27 6.48 -2.387 1 97.81 38 ALA B N 1
ATOM 1303 C CA . ALA B 1 38 ? -7.68 5.723 -3.564 1 97.81 38 ALA B CA 1
ATOM 1304 C C . ALA B 1 38 ? -6.566 4.785 -4.027 1 97.81 38 ALA B C 1
ATOM 1306 O O . ALA B 1 38 ? -6.816 3.615 -4.328 1 97.81 38 ALA B O 1
ATOM 1307 N N . SER B 1 39 ? -5.328 5.324 -4.074 1 97.19 39 SER B N 1
ATOM 1308 C CA . SER B 1 39 ? -4.188 4.523 -4.508 1 97.19 39 SER B CA 1
ATOM 1309 C C . SER B 1 39 ? -3.938 3.357 -3.557 1 97.19 39 SER B C 1
ATOM 1311 O O . SER B 1 39 ? -3.648 2.242 -3.994 1 97.19 39 SER B O 1
ATOM 1313 N N . CYS B 1 40 ? -4.082 3.592 -2.301 1 95.44 40 CYS B N 1
ATOM 1314 C CA . CYS B 1 40 ? -3.908 2.537 -1.309 1 95.44 40 CYS B CA 1
ATOM 1315 C C . CYS B 1 40 ? -4.957 1.446 -1.48 1 95.44 40 CYS B C 1
ATOM 1317 O O . CYS B 1 40 ? -4.641 0.258 -1.405 1 95.44 40 CYS B O 1
ATOM 1319 N N . ARG B 1 41 ? -6.168 1.826 -1.732 1 96.38 41 ARG B N 1
ATOM 1320 C CA . ARG B 1 41 ? -7.242 0.85 -1.903 1 96.38 41 ARG B CA 1
ATOM 1321 C C . ARG B 1 41 ? -7.008 -0.01 -3.141 1 96.38 41 ARG B C 1
ATOM 1323 O O . ARG B 1 41 ? -7.238 -1.221 -3.113 1 96.38 41 ARG B O 1
ATOM 1330 N N . LEU B 1 42 ? -6.543 0.643 -4.168 1 97.31 42 LEU B N 1
ATOM 1331 C CA . LEU B 1 42 ? -6.277 -0.073 -5.41 1 97.31 42 LEU B CA 1
ATOM 1332 C C . LEU B 1 42 ? -5.156 -1.091 -5.223 1 97.31 42 LEU B C 1
ATOM 1334 O O . LEU B 1 42 ? -5.281 -2.242 -5.645 1 97.31 42 LEU B O 1
ATOM 1338 N N . VAL B 1 43 ? -4.086 -0.723 -4.57 1 97.25 43 VAL B N 1
ATOM 1339 C CA . VAL B 1 43 ? -2.951 -1.615 -4.359 1 97.25 43 VAL B CA 1
ATOM 1340 C C . VAL B 1 43 ? -3.355 -2.756 -3.43 1 97.25 43 VAL B C 1
ATOM 1342 O O . VAL B 1 43 ? -2.986 -3.912 -3.658 1 97.25 43 VAL B O 1
ATOM 1345 N N . ARG B 1 44 ? -4.121 -2.463 -2.451 1 93.81 44 ARG B N 1
ATOM 1346 C CA . ARG B 1 44 ? -4.57 -3.496 -1.522 1 93.81 44 ARG B CA 1
ATOM 1347 C C . ARG B 1 44 ? -5.43 -4.535 -2.232 1 93.81 44 ARG B C 1
ATOM 1349 O O . ARG B 1 44 ? -5.289 -5.734 -1.988 1 93.81 44 ARG B O 1
ATOM 1356 N N . GLN B 1 45 ? -6.309 -4.066 -3.055 1 96.31 45 GLN B N 1
ATOM 1357 C CA . GLN B 1 45 ? -7.145 -4.98 -3.824 1 96.31 45 GLN B CA 1
ATOM 1358 C C . GLN B 1 45 ? -6.293 -5.883 -4.715 1 96.31 45 GLN B C 1
ATOM 1360 O O . GLN B 1 45 ? -6.52 -7.094 -4.773 1 96.31 45 GLN B O 1
ATOM 1365 N N . GLU B 1 46 ? -5.348 -5.254 -5.344 1 97.44 46 GLU B N 1
ATOM 1366 C CA . GLU B 1 46 ? -4.465 -6.031 -6.211 1 97.44 46 GLU B CA 1
ATOM 1367 C C . GLU B 1 46 ? -3.646 -7.035 -5.406 1 97.44 46 GLU B C 1
ATOM 1369 O O . GLU B 1 46 ? -3.424 -8.164 -5.852 1 97.44 46 GLU B O 1
ATOM 1374 N N . LEU B 1 47 ? -3.176 -6.66 -4.266 1 96.19 47 LEU B N 1
ATOM 1375 C CA . LEU B 1 47 ? -2.439 -7.559 -3.383 1 96.19 47 LEU B CA 1
ATOM 1376 C C . LEU B 1 47 ? -3.268 -8.797 -3.051 1 96.19 47 LEU B C 1
ATOM 1378 O O . LEU B 1 47 ? -2.768 -9.922 -3.119 1 96.19 47 LEU B O 1
ATOM 1382 N N . ARG B 1 48 ? -4.488 -8.578 -2.729 1 94.81 48 ARG B N 1
ATOM 1383 C CA . ARG B 1 48 ? -5.383 -9.68 -2.373 1 94.81 48 ARG B CA 1
ATOM 1384 C C . ARG B 1 48 ? -5.605 -10.609 -3.562 1 94.81 48 ARG B C 1
ATOM 1386 O O . ARG B 1 48 ? -5.582 -11.828 -3.414 1 94.81 48 ARG B O 1
ATOM 1393 N N . GLN B 1 49 ? -5.805 -10.008 -4.707 1 97.62 49 GLN B N 1
ATOM 1394 C CA . GLN B 1 49 ? -6.016 -10.805 -5.914 1 97.62 49 GLN B CA 1
ATOM 1395 C C . GLN B 1 49 ? -4.781 -11.641 -6.242 1 97.62 49 GLN B C 1
ATOM 1397 O O . GLN B 1 49 ? -4.898 -12.82 -6.582 1 97.62 49 GLN B O 1
ATOM 1402 N N . ARG B 1 50 ? -3.617 -11.039 -6.086 1 97 50 ARG B N 1
ATOM 1403 C CA . ARG B 1 50 ? -2.381 -11.758 -6.371 1 97 50 ARG B CA 1
ATOM 1404 C C . ARG B 1 50 ? -2.166 -12.891 -5.379 1 97 50 ARG B C 1
ATOM 1406 O O . ARG B 1 50 ? -1.719 -13.977 -5.754 1 97 50 ARG B O 1
ATOM 1413 N N . GLU B 1 51 ? -2.441 -12.625 -4.184 1 94.88 51 GLU B N 1
ATOM 1414 C CA . GLU B 1 51 ? -2.305 -13.664 -3.164 1 94.88 51 GLU B CA 1
ATOM 1415 C C . GLU B 1 51 ? -3.178 -14.875 -3.486 1 94.88 51 GLU B C 1
ATOM 1417 O O . GLU B 1 51 ? -2.709 -16.016 -3.443 1 94.88 51 GLU B O 1
ATOM 1422 N N . THR B 1 52 ? -4.395 -14.609 -3.836 1 95.62 52 THR B N 1
ATOM 1423 C CA . THR B 1 52 ? -5.324 -15.68 -4.199 1 95.62 52 THR B CA 1
ATOM 1424 C C . THR B 1 52 ? -4.844 -16.422 -5.441 1 95.62 52 THR B C 1
ATOM 1426 O O . THR B 1 52 ? -4.863 -17.656 -5.484 1 95.62 52 THR B O 1
ATOM 1429 N N . SER B 1 53 ? -4.387 -15.656 -6.402 1 97 53 SER B N 1
ATOM 1430 C CA . SER B 1 53 ? -3.912 -16.25 -7.648 1 97 53 SER B CA 1
ATOM 1431 C C . SER B 1 53 ? -2.664 -17.094 -7.422 1 97 53 SER B C 1
ATOM 1433 O O . SER B 1 53 ? -2.477 -18.125 -8.086 1 97 53 SER B O 1
ATOM 1435 N N . LEU B 1 54 ? -1.835 -16.656 -6.535 1 96.75 54 LEU B N 1
ATOM 1436 C CA . LEU B 1 54 ? -0.619 -17.391 -6.211 1 96.75 54 LEU B CA 1
ATOM 1437 C C . LEU B 1 54 ? -0.952 -18.781 -5.656 1 96.75 54 LEU B C 1
ATOM 1439 O O . LEU B 1 54 ? -0.351 -19.766 -6.062 1 96.75 54 LEU B O 1
ATOM 1443 N N . GLN B 1 55 ? -1.918 -18.859 -4.79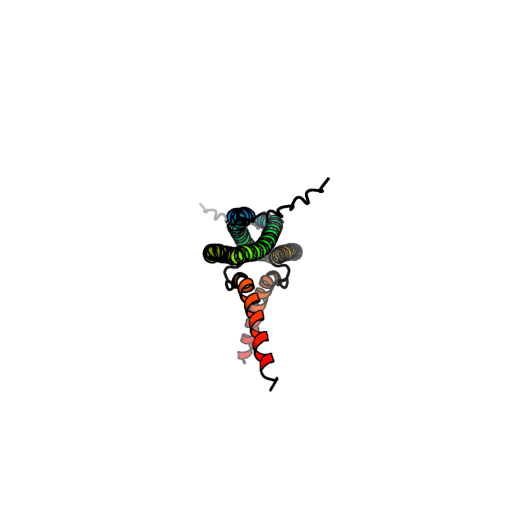7 1 95.06 55 GLN B N 1
ATOM 1444 C CA . GLN B 1 55 ? -2.346 -20.125 -4.211 1 95.06 55 GLN B CA 1
ATOM 1445 C C . GLN B 1 55 ? -2.922 -21.062 -5.273 1 95.06 55 GLN B C 1
ATOM 1447 O O . GLN B 1 55 ? -2.582 -22.234 -5.324 1 95.06 55 GLN B O 1
ATOM 1452 N N . LEU B 1 56 ? -3.709 -20.516 -6.098 1 94.88 56 LEU B N 1
ATOM 1453 C CA . LEU B 1 56 ? -4.332 -21.297 -7.156 1 94.88 56 LEU B CA 1
ATOM 1454 C C . LEU B 1 56 ? -3.285 -21.812 -8.141 1 94.88 56 LEU B C 1
ATOM 1456 O O . LEU B 1 56 ? -3.33 -22.969 -8.555 1 94.88 56 LEU B O 1
ATOM 1460 N N . PHE B 1 57 ? -2.375 -20.969 -8.5 1 96.62 57 PHE B N 1
ATOM 1461 C CA . PHE B 1 57 ? -1.311 -21.375 -9.414 1 96.62 57 PHE B CA 1
ATOM 1462 C C . PHE B 1 57 ? -0.522 -22.547 -8.828 1 96.62 57 PHE B C 1
ATOM 1464 O O . PHE B 1 57 ? -0.257 -23.531 -9.523 1 96.62 57 PHE B O 1
ATOM 1471 N N . ALA B 1 58 ? -0.172 -22.344 -7.582 1 94.38 58 ALA B N 1
ATOM 1472 C CA . ALA B 1 58 ? 0.623 -23.375 -6.934 1 94.38 58 ALA B CA 1
ATOM 1473 C C . ALA B 1 58 ? -0.117 -24.719 -6.934 1 94.38 58 ALA B C 1
ATOM 1475 O O . ALA B 1 58 ? 0.474 -25.766 -7.215 1 94.38 58 ALA B O 1
ATOM 1476 N N . GLU B 1 59 ? -1.354 -24.703 -6.66 1 93.69 59 GLU B N 1
ATOM 1477 C CA . GLU B 1 59 ? -2.172 -25.922 -6.645 1 93.69 59 GLU B CA 1
ATOM 1478 C C . GLU B 1 59 ? -2.236 -26.547 -8.031 1 93.69 59 GLU B C 1
ATOM 1480 O O . GLU B 1 59 ? -2.043 -27.766 -8.172 1 93.69 59 GLU B O 1
ATOM 1485 N N . GLU B 1 60 ? -2.471 -25.781 -9.031 1 94.75 60 GLU B N 1
ATOM 1486 C CA . GLU B 1 60 ? -2.568 -26.266 -10.398 1 94.75 60 GLU B CA 1
ATOM 1487 C C . GLU B 1 60 ? -1.228 -26.812 -10.891 1 94.75 60 GLU B C 1
ATOM 1489 O O . GLU B 1 60 ? -1.175 -27.859 -11.531 1 94.75 60 GLU B O 1
ATOM 1494 N N . ALA B 1 61 ? -0.218 -26.078 -10.523 1 95.56 61 ALA B N 1
ATOM 1495 C CA . ALA B 1 61 ? 1.112 -26.516 -10.93 1 95.56 61 ALA B CA 1
ATOM 1496 C C . ALA B 1 61 ? 1.469 -27.844 -10.273 1 95.56 61 ALA B C 1
ATOM 1498 O O . ALA B 1 61 ? 2.012 -28.75 -10.93 1 95.56 61 ALA B O 1
ATOM 1499 N N . GLN B 1 62 ? 1.149 -27.938 -8.969 1 93.5 62 GLN B N 1
ATOM 1500 C CA . GLN B 1 62 ? 1.399 -29.203 -8.266 1 93.5 62 GLN B CA 1
ATOM 1501 C C . GLN B 1 62 ? 0.598 -30.344 -8.883 1 93.5 62 GLN B C 1
ATOM 1503 O O . GLN B 1 62 ? 1.085 -31.469 -8.969 1 93.5 62 GLN B O 1
ATOM 1508 N N . GLY B 1 63 ? -0.605 -30.078 -9.289 1 92.56 63 GLY B N 1
ATOM 1509 C CA . GLY B 1 63 ? -1.402 -31.062 -10.016 1 92.56 63 GLY B CA 1
ATOM 1510 C C . GLY B 1 63 ? -0.737 -31.547 -11.289 1 92.56 63 GLY B C 1
ATOM 1511 O O . GLY B 1 63 ? -0.725 -32.75 -11.562 1 92.56 63 GLY B O 1
ATOM 1512 N N . LEU B 1 64 ? -0.178 -30.672 -12.055 1 91.75 64 LEU B N 1
ATOM 1513 C CA . LEU B 1 64 ? 0.566 -31 -13.266 1 91.75 64 LEU B CA 1
ATOM 1514 C C . LEU B 1 64 ? 1.738 -31.922 -12.938 1 91.75 64 LEU B C 1
ATOM 1516 O O . LEU B 1 64 ? 1.971 -32.906 -13.641 1 91.75 64 LEU B O 1
ATOM 1520 N N . GLY B 1 65 ? 2.469 -31.609 -11.844 1 91.81 65 GLY B N 1
ATOM 1521 C CA . GLY B 1 65 ? 3.588 -32.438 -11.422 1 91.81 65 GLY B CA 1
ATOM 1522 C C . GLY B 1 65 ? 3.172 -33.844 -11.016 1 91.81 65 GLY B C 1
ATOM 1523 O O . GLY B 1 65 ? 3.93 -34.781 -11.195 1 91.81 65 GLY B O 1
ATOM 1524 N N . ALA B 1 66 ? 2.023 -33.906 -10.43 1 92.75 66 ALA B N 1
ATOM 1525 C CA . ALA B 1 66 ? 1.503 -35.219 -10.008 1 92.75 66 ALA B CA 1
ATOM 1526 C C . ALA B 1 66 ? 1.105 -36.062 -11.211 1 92.75 66 ALA B C 1
ATOM 1528 O O . ALA B 1 66 ? 1.372 -37.25 -11.234 1 92.75 66 ALA B O 1
ATOM 1529 N N . LEU B 1 67 ? 0.566 -35.406 -12.156 1 90.5 67 LEU B N 1
ATOM 1530 C CA . LEU B 1 67 ? 0.095 -36.094 -13.352 1 90.5 67 LEU B CA 1
ATOM 1531 C C . LEU B 1 67 ? 1.256 -36.438 -14.289 1 90.5 67 LEU B C 1
ATOM 1533 O O . LEU B 1 67 ? 1.225 -37.438 -14.992 1 90.5 67 LEU B O 1
ATOM 1537 N N . HIS B 1 68 ? 2.195 -35.5 -14.219 1 92.12 68 HIS B N 1
ATOM 1538 C CA . HIS B 1 68 ? 3.363 -35.688 -15.078 1 92.12 68 HIS B CA 1
ATOM 1539 C C . HIS B 1 68 ? 4.656 -35.531 -14.281 1 92.12 68 HIS B C 1
ATOM 1541 O O . HIS B 1 68 ? 5.242 -34.469 -14.211 1 92.12 68 HIS B O 1
ATOM 1547 N N . PRO B 1 69 ? 5.121 -36.688 -13.852 1 93.75 69 PRO B N 1
ATOM 1548 C CA . PRO B 1 69 ? 6.27 -36.688 -12.945 1 93.75 69 PRO B CA 1
ATOM 1549 C C . PRO B 1 69 ? 7.516 -36.062 -13.57 1 93.75 69 PRO B C 1
ATOM 1551 O O . PRO B 1 69 ? 8.383 -35.562 -12.859 1 93.75 69 PRO B O 1
ATOM 1554 N N . SER B 1 70 ? 7.613 -36.125 -14.898 1 91.31 70 SER B N 1
ATOM 1555 C CA . SER B 1 70 ? 8.758 -35.531 -15.578 1 91.31 70 SER B CA 1
ATOM 1556 C C . SER B 1 70 ? 8.789 -34 -15.398 1 91.31 70 SER B C 1
ATOM 1558 O O . SER B 1 70 ? 9.812 -33.375 -15.641 1 91.31 70 SER B O 1
ATOM 1560 N N . MET B 1 71 ? 7.656 -33.469 -14.953 1 92.62 71 MET B N 1
ATOM 1561 C CA . MET B 1 71 ? 7.539 -32.031 -14.844 1 92.62 71 MET B CA 1
ATOM 1562 C C . MET B 1 71 ? 7.789 -31.562 -13.414 1 92.62 71 MET B C 1
ATOM 1564 O O . MET B 1 71 ? 7.777 -30.359 -13.133 1 92.62 71 MET B O 1
ATOM 1568 N N . LYS B 1 72 ? 8.047 -32.438 -12.57 1 94.38 72 LYS B N 1
ATOM 1569 C CA . LYS B 1 72 ? 8.164 -32.094 -11.156 1 94.38 72 LYS B CA 1
ATOM 1570 C C . LYS B 1 72 ? 9.266 -31.062 -10.922 1 94.38 72 LYS B C 1
ATOM 1572 O O . LYS B 1 72 ? 9.102 -30.141 -10.125 1 94.38 72 LYS B O 1
ATOM 1577 N N . GLU B 1 73 ? 10.336 -31.266 -11.609 1 95.06 73 GLU B N 1
ATOM 1578 C CA . GLU B 1 73 ? 11.438 -30.328 -11.445 1 95.06 73 GLU B CA 1
ATOM 1579 C C . GLU B 1 73 ? 11.062 -28.938 -11.953 1 95.06 73 GLU B C 1
ATOM 1581 O O . GLU B 1 73 ? 11.305 -27.938 -11.281 1 95.06 73 GLU B O 1
ATOM 1586 N N . GLU B 1 74 ? 10.484 -28.891 -13.125 1 94.25 74 GLU B N 1
ATOM 1587 C CA . GLU B 1 74 ? 10.062 -27.609 -13.703 1 94.25 74 GLU B CA 1
ATOM 1588 C C . GLU B 1 74 ? 9.016 -26.922 -12.828 1 94.25 74 GLU B C 1
ATOM 1590 O O . GLU B 1 74 ? 9.094 -25.719 -12.594 1 94.25 74 GLU B O 1
ATOM 1595 N N . VAL B 1 75 ? 8.07 -27.641 -12.32 1 95.31 75 VAL B N 1
ATOM 1596 C CA . VAL B 1 75 ? 7.035 -27.125 -11.43 1 95.31 75 VAL B CA 1
ATOM 1597 C C . VAL B 1 75 ? 7.676 -26.547 -10.172 1 95.31 75 VAL B C 1
ATOM 1599 O O . VAL B 1 75 ? 7.355 -25.422 -9.758 1 95.31 75 VAL B O 1
ATOM 1602 N N . GLY B 1 76 ? 8.562 -27.281 -9.578 1 96.25 76 GLY B N 1
ATOM 1603 C CA . GLY B 1 76 ? 9.273 -26.797 -8.398 1 96.25 76 GLY B CA 1
ATOM 1604 C C . GLY B 1 76 ? 10.016 -25.5 -8.641 1 96.25 76 GLY B C 1
ATOM 1605 O O . GLY B 1 76 ? 9.977 -24.594 -7.801 1 96.25 76 GLY B O 1
ATOM 1606 N N . ARG B 1 77 ? 10.68 -25.438 -9.773 1 97 77 ARG B N 1
ATOM 1607 C CA . ARG B 1 77 ? 11.438 -24.234 -10.117 1 97 77 ARG B CA 1
ATOM 1608 C C . ARG B 1 77 ? 10.516 -23.031 -10.258 1 97 77 ARG B C 1
ATOM 1610 O O . ARG B 1 77 ? 10.797 -21.953 -9.711 1 97 77 ARG B O 1
ATOM 1617 N N . ARG B 1 78 ? 9.43 -23.156 -10.953 1 95.44 78 ARG B N 1
ATOM 1618 C CA . ARG B 1 78 ? 8.5 -22.062 -11.195 1 95.44 78 ARG B CA 1
ATOM 1619 C C . ARG B 1 78 ? 7.836 -21.609 -9.898 1 95.44 78 ARG B C 1
ATOM 1621 O O . ARG B 1 78 ? 7.695 -20.406 -9.648 1 95.44 78 ARG B O 1
ATOM 1628 N N . VAL B 1 79 ? 7.461 -22.5 -9.086 1 96.25 79 VAL B N 1
ATOM 1629 C CA . VAL B 1 79 ? 6.816 -22.172 -7.824 1 96.25 79 VAL B CA 1
ATOM 1630 C C . VAL B 1 79 ? 7.805 -21.438 -6.914 1 96.25 79 VAL B C 1
ATOM 1632 O O . VAL B 1 79 ? 7.441 -20.484 -6.234 1 96.25 79 VAL B O 1
ATOM 1635 N N . ASN B 1 80 ? 9.016 -21.891 -6.969 1 96.62 80 ASN B N 1
ATOM 1636 C CA . ASN B 1 80 ? 10.039 -21.219 -6.188 1 96.62 80 ASN B CA 1
ATOM 1637 C C . ASN B 1 80 ? 10.25 -19.781 -6.672 1 96.62 80 ASN B C 1
ATOM 1639 O O . ASN B 1 80 ? 10.398 -18.859 -5.859 1 96.62 80 ASN B O 1
ATOM 1643 N N . LEU B 1 81 ? 10.305 -19.609 -7.934 1 97.19 81 LEU B N 1
ATOM 1644 C CA . LEU B 1 81 ? 10.453 -18.266 -8.484 1 97.19 81 LEU B CA 1
ATOM 1645 C C . LEU B 1 81 ? 9.281 -17.391 -8.086 1 97.19 81 LEU B C 1
ATOM 1647 O O . LEU B 1 81 ? 9.469 -16.219 -7.762 1 97.19 81 LEU B O 1
ATOM 1651 N N . LEU B 1 82 ? 8.109 -17.875 -8.047 1 97.12 82 LEU B N 1
ATOM 1652 C CA . LEU B 1 82 ? 6.93 -17.125 -7.641 1 97.12 82 LEU B CA 1
ATOM 1653 C C . LEU B 1 82 ? 6.988 -16.766 -6.156 1 97.12 82 LEU B C 1
ATOM 1655 O O . LEU B 1 82 ? 6.578 -15.68 -5.754 1 97.12 82 LEU B O 1
ATOM 1659 N N . SER B 1 83 ? 7.453 -17.688 -5.453 1 95.19 83 SER B N 1
ATOM 1660 C CA . SER B 1 83 ? 7.609 -17.422 -4.023 1 95.19 83 SER B CA 1
ATOM 1661 C C . SER B 1 83 ? 8.586 -16.281 -3.777 1 95.19 83 SER B C 1
ATOM 1663 O O . SER B 1 83 ? 8.336 -15.414 -2.934 1 95.19 83 SER B O 1
ATOM 1665 N N . ASN B 1 84 ? 9.633 -16.297 -4.512 1 95.88 84 ASN B N 1
ATOM 1666 C CA . ASN B 1 84 ? 10.594 -15.195 -4.414 1 95.88 84 ASN B CA 1
ATOM 1667 C C . ASN B 1 84 ? 9.977 -13.875 -4.855 1 95.88 84 ASN B C 1
ATOM 1669 O O . ASN B 1 84 ? 10.227 -12.836 -4.242 1 95.88 84 ASN B O 1
ATOM 1673 N N . LYS B 1 85 ? 9.219 -13.953 -5.93 1 97.38 85 LYS B N 1
ATOM 1674 C CA . LYS B 1 85 ? 8.531 -12.758 -6.414 1 97.38 85 LYS B CA 1
ATOM 1675 C C . LYS B 1 85 ? 7.574 -12.211 -5.355 1 97.38 85 LYS B C 1
ATOM 1677 O O . LYS B 1 85 ? 7.531 -11 -5.121 1 97.38 85 LYS B O 1
ATOM 1682 N N . TRP B 1 86 ? 6.887 -13.055 -4.715 1 96.38 86 TRP B N 1
ATOM 1683 C CA . TRP B 1 86 ? 5.926 -12.633 -3.699 1 96.38 86 TRP B CA 1
ATOM 1684 C C . TRP B 1 86 ? 6.641 -12.023 -2.494 1 96.38 86 TRP B C 1
ATOM 1686 O O . TRP B 1 86 ? 6.18 -11.031 -1.925 1 96.38 86 TRP B O 1
ATOM 1696 N N . ASP B 1 87 ? 7.734 -12.586 -2.168 1 94.38 87 ASP B N 1
ATOM 1697 C CA . ASP B 1 87 ? 8.547 -12 -1.107 1 94.38 87 ASP B CA 1
ATOM 1698 C C . ASP B 1 87 ? 8.93 -10.555 -1.438 1 94.38 87 ASP B C 1
ATOM 1700 O O . ASP B 1 87 ? 8.938 -9.695 -0.558 1 94.38 87 ASP B O 1
ATOM 1704 N N . ALA B 1 88 ? 9.289 -10.32 -2.643 1 95.31 88 ALA B N 1
ATOM 1705 C CA . ALA B 1 88 ? 9.633 -8.969 -3.072 1 95.31 88 ALA B CA 1
ATOM 1706 C C . ALA B 1 88 ? 8.43 -8.031 -2.943 1 95.31 88 ALA B C 1
ATOM 1708 O O . ALA B 1 88 ? 8.578 -6.875 -2.545 1 95.31 88 ALA B O 1
ATOM 1709 N N . VAL B 1 89 ? 7.211 -8.547 -3.271 1 95.5 89 VAL B N 1
ATOM 1710 C CA . VAL B 1 89 ? 5.988 -7.766 -3.123 1 95.5 89 VAL B CA 1
ATOM 1711 C C . VAL B 1 89 ? 5.773 -7.418 -1.652 1 95.5 89 VAL B C 1
ATOM 1713 O O . VAL B 1 89 ? 5.531 -6.254 -1.314 1 95.5 89 VAL B O 1
ATOM 1716 N N . GLU B 1 90 ? 5.969 -8.367 -0.776 1 93.25 90 GLU B N 1
ATOM 1717 C CA . GLU B 1 90 ? 5.746 -8.164 0.651 1 93.25 90 GLU B CA 1
ATOM 1718 C C . GLU B 1 90 ? 6.75 -7.168 1.228 1 93.25 90 GLU B C 1
ATOM 1720 O O . GLU B 1 90 ? 6.398 -6.344 2.072 1 93.25 90 GLU B O 1
ATOM 1725 N N . ARG B 1 91 ? 7.898 -7.168 0.728 1 93.69 91 ARG B N 1
ATOM 1726 C CA . ARG B 1 91 ? 8.922 -6.242 1.203 1 93.69 91 ARG B CA 1
ATOM 1727 C C . ARG B 1 91 ? 8.641 -4.82 0.728 1 93.69 91 ARG B C 1
ATOM 1729 O O . ARG B 1 91 ? 9 -3.854 1.401 1 93.69 91 ARG B O 1
ATOM 1736 N N . ALA B 1 92 ? 8.008 -4.781 -0.469 1 92.88 92 ALA B N 1
ATOM 1737 C CA . ALA B 1 92 ? 7.637 -3.459 -0.966 1 92.88 92 ALA B CA 1
ATOM 1738 C C . ALA B 1 92 ? 6.527 -2.844 -0.121 1 92.88 92 ALA B C 1
ATOM 1740 O O . ALA B 1 92 ? 6.445 -1.621 0.014 1 92.88 92 ALA B O 1
ATOM 1741 N N . VAL B 1 93 ? 5.656 -3.744 0.451 1 88.56 93 VAL B N 1
ATOM 1742 C CA . VAL B 1 93 ? 4.57 -3.291 1.314 1 88.56 93 VAL B CA 1
ATOM 1743 C C . VAL B 1 93 ? 5.121 -2.924 2.689 1 88.56 93 VAL B C 1
ATOM 1745 O O . VAL B 1 93 ? 4.816 -1.854 3.223 1 88.56 93 VAL B O 1
ATOM 1748 N N . ASP B 1 94 ? 5.848 -3.777 3.23 1 86.94 94 ASP B N 1
ATOM 1749 C CA . ASP B 1 94 ? 6.418 -3.604 4.566 1 86.94 94 ASP B CA 1
ATOM 1750 C C . ASP B 1 94 ? 7.836 -4.168 4.637 1 86.94 94 ASP B C 1
ATOM 1752 O O . ASP B 1 94 ? 8.023 -5.375 4.793 1 86.94 94 ASP B O 1
ATOM 1756 N N . PRO B 1 95 ? 8.758 -3.182 4.551 1 86.38 95 PRO B N 1
ATOM 1757 C CA . PRO B 1 95 ? 10.141 -3.65 4.52 1 86.38 95 PRO B CA 1
ATOM 1758 C C . PRO B 1 95 ? 10.57 -4.32 5.82 1 86.38 95 PRO B C 1
ATOM 1760 O O . PRO B 1 95 ? 11.508 -5.125 5.828 1 86.38 95 PRO B O 1
ATOM 1763 N N . ASP B 1 96 ? 9.984 -3.877 6.984 1 78 96 ASP B N 1
ATOM 1764 C CA . ASP B 1 96 ? 10.391 -4.426 8.273 1 78 96 ASP B CA 1
ATOM 1765 C C . ASP B 1 96 ? 9.648 -5.723 8.578 1 78 96 ASP B C 1
ATOM 1767 O O . ASP B 1 96 ? 9.922 -6.379 9.586 1 78 96 ASP B O 1
ATOM 1771 N N . LYS B 1 97 ? 8.734 -5.973 7.801 1 65.06 97 LYS B N 1
ATOM 1772 C CA . LYS B 1 97 ? 7.973 -7.199 8.031 1 65.06 97 LYS B CA 1
ATOM 1773 C C . LYS B 1 97 ? 8.828 -8.43 7.758 1 65.06 97 LYS B C 1
ATOM 1775 O O . LYS B 1 97 ? 9.641 -8.438 6.828 1 65.06 97 LYS B O 1
ATOM 1780 N N . ASP B 1 98 ? 9.031 -9.195 8.844 1 58.19 98 ASP B N 1
ATOM 1781 C CA . ASP B 1 98 ? 9.711 -10.477 8.664 1 58.19 98 ASP B CA 1
ATOM 1782 C C . ASP B 1 98 ? 9.203 -11.188 7.41 1 58.19 98 ASP B C 1
ATOM 1784 O O . ASP B 1 98 ? 8 -11.219 7.145 1 58.19 98 ASP B O 1
ATOM 1788 N N . ALA B 1 99 ? 9.891 -11.133 6.422 1 50.16 99 ALA B N 1
ATOM 1789 C CA . ALA B 1 99 ? 9.586 -11.797 5.156 1 50.16 99 ALA B CA 1
ATOM 1790 C C . ALA B 1 99 ? 8.805 -13.094 5.391 1 50.16 99 ALA B C 1
ATOM 1792 O O . ALA B 1 99 ? 9.375 -14.102 5.801 1 50.16 99 ALA B O 1
ATOM 1793 N N . ARG B 1 100 ? 7.629 -13.078 6.023 1 44.72 100 ARG B N 1
ATOM 1794 C CA . ARG B 1 100 ? 6.973 -14.375 6.207 1 44.72 100 ARG B CA 1
ATOM 1795 C C . ARG B 1 100 ? 7.047 -15.211 4.938 1 44.72 100 ARG B C 1
ATOM 1797 O O . ARG B 1 100 ? 7.078 -14.664 3.83 1 44.72 100 ARG B O 1
ATOM 1804 N N . ALA B 1 101 ? 7.391 -16.5 4.918 1 42.47 101 ALA B N 1
ATOM 1805 C CA . ALA B 1 101 ? 7.508 -17.578 3.939 1 42.47 101 ALA B CA 1
ATOM 1806 C C . ALA B 1 101 ? 6.312 -17.594 2.992 1 42.47 101 ALA B C 1
ATOM 1808 O O . ALA B 1 101 ? 5.172 -17.391 3.418 1 42.47 101 ALA B O 1
ATOM 1809 N N . ALA B 1 102 ? 6.266 -17.219 1.809 1 45.16 102 ALA B N 1
ATOM 1810 C CA . ALA B 1 102 ? 5.254 -17.516 0.801 1 45.16 102 ALA B CA 1
ATOM 1811 C C . ALA B 1 102 ? 4.52 -18.812 1.131 1 45.16 102 ALA B C 1
ATOM 1813 O O . ALA B 1 102 ? 5.078 -19.703 1.773 1 45.16 102 ALA B O 1
ATOM 1814 N N . PRO B 1 103 ? 3.166 -19.016 1.036 1 41.84 103 PRO B N 1
ATOM 1815 C CA . PRO B 1 103 ? 2.533 -20.328 1.142 1 41.84 103 PRO B CA 1
ATOM 1816 C C . PRO B 1 103 ? 3.338 -21.422 0.456 1 41.84 103 PRO B C 1
ATOM 1818 O O . PRO B 1 103 ? 2.832 -22.531 0.256 1 41.84 103 PRO B O 1
ATOM 1821 N N . THR B 1 104 ? 4.445 -21.281 0.026 1 39.34 104 THR B N 1
ATOM 1822 C CA . THR B 1 104 ? 5.012 -22.547 -0.417 1 39.34 104 THR B CA 1
ATOM 1823 C C . THR B 1 104 ? 4.844 -23.625 0.655 1 39.34 104 THR B C 1
ATOM 1825 O O . THR B 1 104 ? 4.879 -24.812 0.355 1 39.34 104 THR B O 1
ATOM 1828 N N . GLN B 1 105 ? 4.781 -23.219 1.868 1 39.97 105 GLN B N 1
ATOM 1829 C CA . GLN B 1 105 ? 4.582 -24.266 2.863 1 39.97 105 GLN B CA 1
ATOM 1830 C C . GLN B 1 105 ? 3.154 -24.797 2.824 1 39.97 105 GLN B C 1
ATOM 1832 O O . GLN B 1 105 ? 2.836 -25.781 3.482 1 39.97 105 GLN B O 1
ATOM 1837 N N . ALA B 1 106 ? 2.215 -24.172 2.227 1 37 106 ALA B N 1
ATOM 1838 C CA . ALA B 1 106 ? 0.898 -24.797 2.139 1 37 106 ALA B CA 1
ATOM 1839 C C . ALA B 1 106 ? 0.942 -26.047 1.265 1 37 106 ALA B C 1
ATOM 1841 O O . ALA B 1 106 ? 0.157 -26.969 1.462 1 37 106 ALA B O 1
ATOM 1842 N N . PHE B 1 107 ? 1.827 -26.031 0.303 1 34.72 107 PHE B N 1
ATOM 1843 C CA . PHE B 1 107 ? 1.859 -27.25 -0.484 1 34.72 107 PHE B CA 1
ATOM 1844 C C . PHE B 1 107 ? 2.486 -28.391 0.311 1 34.72 107 PHE B C 1
ATOM 1846 O O . PHE B 1 107 ? 2.076 -29.547 0.18 1 34.72 107 PHE B O 1
ATOM 1853 N N . GLN B 1 108 ? 3.52 -28.125 1.004 1 33.47 108 GLN B N 1
ATOM 1854 C CA . GLN B 1 108 ? 4.148 -29.25 1.69 1 33.47 108 GLN B CA 1
ATOM 1855 C C . GLN B 1 108 ? 3.299 -29.734 2.865 1 33.47 108 GLN B C 1
ATOM 1857 O O . GLN B 1 108 ? 3.326 -30.906 3.223 1 33.47 108 GLN B O 1
ATOM 1862 N N . GLY B 1 109 ? 2.561 -28.844 3.416 1 31.94 109 GLY B N 1
ATOM 1863 C CA . GLY B 1 109 ? 1.877 -29.297 4.617 1 31.94 109 GLY B CA 1
ATOM 1864 C C . GLY B 1 109 ? 0.725 -30.234 4.332 1 31.94 109 GLY B C 1
ATOM 1865 O O . GLY B 1 109 ? 0.185 -30.859 5.246 1 31.94 109 GLY B O 1
ATOM 1866 N N . ARG B 1 110 ? 0.193 -30.219 3.133 1 30.97 110 ARG B N 1
ATOM 1867 C CA . ARG B 1 110 ? -0.846 -31.234 2.967 1 30.97 110 ARG B CA 1
ATOM 1868 C C . ARG B 1 110 ? -0.247 -32.625 2.941 1 30.97 110 ARG B C 1
ATOM 1870 O O . ARG B 1 110 ? -0.94 -33.625 3.217 1 30.97 110 ARG B O 1
ATOM 1877 N N . GLN B 1 111 ? 0.992 -32.781 2.475 1 32.38 111 GLN B N 1
ATOM 1878 C CA . GLN B 1 111 ? 1.458 -34.188 2.457 1 32.38 111 GLN B CA 1
ATOM 1879 C C . GLN B 1 111 ? 1.765 -34.688 3.867 1 32.38 111 GLN B C 1
ATOM 1881 O O . GLN B 1 111 ? 1.811 -35.875 4.109 1 32.38 111 GLN B O 1
ATOM 1886 N N . CYS B 1 112 ? 2.092 -33.781 4.762 1 31.31 112 CYS B N 1
ATOM 1887 C CA . CYS B 1 112 ? 2.551 -34.312 6.031 1 31.31 112 CYS B CA 1
ATOM 1888 C C . CYS B 1 112 ? 1.384 -34.875 6.836 1 31.31 112 CYS B C 1
ATOM 1890 O O . CYS B 1 112 ? 1.579 -35.719 7.727 1 31.31 112 CYS B O 1
ATOM 1892 N N . LEU B 1 113 ? 0.209 -34.281 6.527 1 29.08 113 LEU B N 1
ATOM 1893 C CA . LEU B 1 113 ? -0.823 -34.875 7.391 1 29.08 113 LEU B CA 1
ATOM 1894 C C . LEU B 1 113 ? -1.199 -36.281 6.938 1 29.08 113 LEU B C 1
ATOM 1896 O O . LEU B 1 113 ? -1.852 -37 7.676 1 29.08 113 LEU B O 1
ATOM 1900 N N . ARG B 1 114 ? -0.811 -36.594 5.75 1 31.53 114 ARG B N 1
ATOM 1901 C CA . ARG B 1 114 ? -1.287 -37.906 5.379 1 31.53 114 ARG B CA 1
ATOM 1902 C C . ARG B 1 114 ? -0.524 -39 6.133 1 31.53 114 ARG B C 1
ATOM 1904 O O . ARG B 1 114 ? -1.078 -40.062 6.438 1 31.53 114 ARG B O 1
ATOM 1911 N N . GLY B 1 115 ? 0.792 -38.719 6.348 1 29.19 115 GLY B N 1
ATOM 1912 C CA . GLY B 1 115 ? 1.581 -39.875 6.766 1 29.19 115 GLY B CA 1
ATOM 1913 C C . GLY B 1 115 ? 1.338 -40.25 8.211 1 29.19 115 GLY B C 1
ATOM 1914 O O . GLY B 1 115 ? 1.747 -41.344 8.641 1 29.19 115 GLY B O 1
ATOM 1915 N N . TYR B 1 116 ? 0.957 -39.281 8.953 1 28.86 116 TYR B N 1
ATOM 1916 C CA . TYR B 1 116 ? 1.061 -39.625 10.367 1 28.86 116 TYR B CA 1
ATOM 1917 C C . TYR B 1 116 ? -0.007 -40.625 10.758 1 28.86 116 TYR B C 1
ATOM 1919 O O . TYR B 1 116 ? 0.125 -41.312 11.773 1 28.86 116 TYR B O 1
ATOM 1927 N N . ASN B 1 117 ? -1.079 -40.625 10.094 1 29.3 117 ASN B N 1
ATOM 1928 C CA . ASN B 1 117 ? -2.141 -41.438 10.695 1 29.3 117 ASN B CA 1
ATOM 1929 C C . ASN B 1 117 ? -1.901 -42.938 10.484 1 29.3 117 ASN B C 1
ATOM 1931 O O . ASN B 1 117 ? -2.623 -43.75 11.039 1 29.3 117 ASN B O 1
ATOM 1935 N N . SER B 1 118 ? -1.032 -43.219 9.508 1 32.44 118 SER B N 1
ATOM 1936 C CA . SER B 1 118 ? -1.149 -44.625 9.188 1 32.44 118 SER B CA 1
ATOM 1937 C C . SER B 1 118 ? -0.512 -45.5 10.273 1 32.44 118 SER B C 1
ATOM 1939 O O . SER B 1 118 ? -0.722 -46.719 10.305 1 32.44 118 SER B O 1
ATOM 1941 N N . SER B 1 119 ? 0.552 -44.969 10.93 1 30.94 119 SER B N 1
ATOM 1942 C CA . SER B 1 119 ? 1.307 -46.031 11.586 1 30.94 119 SER B CA 1
ATOM 1943 C C . SER B 1 119 ? 0.589 -46.531 12.836 1 30.94 119 SER B C 1
ATOM 1945 O O . SER B 1 119 ? 0.99 -47.531 13.438 1 30.94 119 SER B O 1
ATOM 1947 N N . SER B 1 120 ? -0.063 -45.625 13.523 1 30.03 120 SER B N 1
ATOM 1948 C CA . SER B 1 120 ? -0.282 -46.062 14.891 1 30.03 120 SER B CA 1
ATOM 1949 C C . SER B 1 120 ? -1.294 -47.219 14.938 1 30.03 120 SER B C 1
ATOM 1951 O O . SER B 1 120 ? -1.619 -47.719 16.016 1 30.03 120 SER B O 1
ATOM 1953 N N . ALA B 1 121 ? -2.105 -47.188 13.93 1 33.88 121 ALA B N 1
ATOM 1954 C CA . ALA B 1 121 ? -3.227 -48.062 14.219 1 33.88 121 ALA B CA 1
ATOM 1955 C C . ALA B 1 121 ? -2.791 -49.531 14.188 1 33.88 121 ALA B C 1
ATOM 1957 O O . ALA B 1 121 ? -3.617 -50.438 14.336 1 33.88 121 ALA B O 1
ATOM 1958 N N . ALA B 1 122 ? -1.622 -49.719 13.609 1 35.19 122 ALA B N 1
ATOM 1959 C CA . ALA B 1 122 ? -1.478 -51.156 13.359 1 35.19 122 ALA B CA 1
ATOM 1960 C C . ALA B 1 122 ? -1.205 -51.906 14.656 1 35.19 122 ALA B C 1
ATOM 1962 O O . ALA B 1 122 ? -1.186 -53.156 14.664 1 35.19 122 ALA B O 1
ATOM 1963 N N . ASN B 1 123 ? -0.689 -51.188 15.656 1 30.41 123 ASN B N 1
ATOM 1964 C CA . ASN B 1 123 ? -0.074 -52.094 16.609 1 30.41 123 ASN B CA 1
ATOM 1965 C C . ASN B 1 123 ? -1.122 -52.812 17.469 1 30.41 123 ASN B C 1
ATOM 1967 O O . ASN B 1 123 ? -0.78 -53.594 18.344 1 30.41 123 ASN B O 1
ATOM 1971 N N . ASN B 1 124 ? -2.26 -52.125 17.609 1 30.47 124 ASN B N 1
ATOM 1972 C CA . ASN B 1 124 ? -2.928 -52.75 18.766 1 30.47 124 ASN B CA 1
ATOM 1973 C C . ASN B 1 124 ? -3.465 -54.125 18.438 1 30.47 124 ASN B C 1
ATOM 1975 O O . ASN B 1 124 ? -4.27 -54.688 19.188 1 30.47 124 ASN B O 1
ATOM 1979 N N . GLY B 1 125 ? -3.43 -54.5 17.156 1 29.2 125 GLY B N 1
ATOM 1980 C CA . GLY B 1 125 ? -4.133 -55.781 16.984 1 29.2 125 GLY B CA 1
ATOM 1981 C C . GLY B 1 125 ? -3.426 -56.938 17.656 1 29.2 125 GLY B C 1
ATOM 1982 O O . GLY B 1 125 ? -3.85 -58.094 17.5 1 29.2 125 GLY B O 1
ATOM 1983 N N . LEU B 1 126 ? -2.398 -56.75 18.453 1 22.86 126 LEU B N 1
ATOM 1984 C CA . LEU B 1 126 ? -2.037 -58.031 19.031 1 22.86 126 LEU B CA 1
ATOM 1985 C C . LEU B 1 126 ? -3.025 -58.469 20.109 1 22.86 126 LEU B C 1
ATOM 1987 O O . LEU B 1 126 ? -3.551 -57.594 20.844 1 22.86 126 LEU B O 1
#